Protein AF-A0A7J4CRJ5-F1 (afdb_monomer)

Foldseek 3Di:
DDDDDPPPPPPVVVVVVVVLVVLVVLLVVLVVVLVVVVVVCPPDDDDLPPLPLVSLVVLVVVVVVLLVVLVVQQVDPPDASLCCLVVVVVVVLSSLLSLLSSLLSLCSSFLLSLQVLLLQFQPPFPPLVQLVCQLVVQLVVLLLLQQLLQQVLRPPQPDSVSSNVVSCVLCVVLQVQLQVLLCCVVVVPDPGPRSSLVRSLNRSSVCQSVSCNVPVSSSSSRLSSLLSSLLSSVSSSLRGRTPLCDPVLNVVSVVLNVVLSVVLSCLSNDHHTSRSVSCSSVSSSVSSNVSSVSSVVRDRD

Radius of gyration: 19.92 Å; Cα contacts (8 Å, |Δi|>4): 366; chains: 1; bounding box: 59×39×58 Å

Sequence (301 aa):
MSAGGIELGGMGSTLAMWLAMVMFGLMTGVGVLQLALFMERADRFHDSDYFPNIIGWLLTIPLASLLVILFLQGTSAEIDPLGMLLLDPIFGLRISFLFALSLIFLYGATGLRAHIISEQRLRVGSKRWKGLAASIGHHVIIVWITTIFLVRQLPNVGNLTGAVWLGTLLVIPGFIAALLGMLLPVAGFDDRPRPELWGFRILQGLALPFIVAWMPLAVLTAPGILIGVSTAALIAPLNEDNPRVRPEFRRDAKRTVFAIDIVLLLLVISPPATIGLVLAFTFAAIASTLPLKMVKRVRPT

Nearest PDB structures (foldseek):
  8oyy-assembly2_B  TM=2.473E-01  e=1.016E+00  synthetic construct
  5ayo-assembly1_A  TM=2.205E-01  e=8.668E+00  Bdellovibrio bacteriovorus HD100

Secondary structure (DSSP, 8-state):
----------HHHHHHHHHHHHHHHHHHHHHHHHHHHHHHTTTS---TT-S-HHHHHHTHHHHHHHHHHHHHHHTSTT--HHHHHHH-HHHHHHHHHHHHHHHHHHHIIIIIHHHHHHHHHH---B-HHHHHHHHHHHHHHHHHHHHHHHHHTSTTT-SHHHHHHHHHHHHHHHHHHHHHHHHHIIIII--SSSHHHHHHHHHHHHHHHHHHHH-GGGGGGHHHHHHHHHHHHHHHHHHSB-TTS-HHHHHHHHHHHHHHHHHHHHHHHS-SSHHHHHHHHHHHHHHTHHHHHHHHTSPP-

Mean predicted aligned error: 11.21 Å

pLDDT: mean 71.53, std 17.67, range [26.53, 96.38]

Solvent-accessible surface area (backbone atoms only — not comparable to full-atom values): 15522 Å² total; per-residue (Å²): 140,87,81,85,79,80,77,74,67,54,71,70,58,49,51,52,48,53,52,48,50,52,46,48,51,50,47,50,56,52,44,52,49,51,52,49,58,48,62,73,42,70,85,51,97,66,71,92,77,72,68,63,67,63,62,43,52,60,48,45,47,60,50,49,52,51,44,48,52,47,48,59,46,44,69,40,95,88,42,56,50,66,50,42,47,69,71,35,69,67,60,15,32,55,53,27,26,53,48,28,48,39,49,36,45,46,34,55,57,25,19,52,45,20,35,55,52,20,47,78,55,46,60,85,37,44,66,53,66,48,9,49,51,51,23,52,51,48,25,54,50,43,21,45,54,43,15,21,39,49,43,43,60,40,89,86,32,78,46,69,66,45,7,48,52,52,23,50,64,48,45,47,64,44,51,52,37,13,56,55,15,30,46,46,24,78,74,72,74,46,90,60,92,63,34,39,60,54,23,22,49,51,34,24,42,67,41,40,32,61,48,9,69,77,39,36,75,39,44,58,37,44,40,21,47,39,37,27,49,10,45,34,35,48,43,22,44,68,50,22,63,30,90,77,63,46,72,65,58,50,53,51,49,52,50,49,52,51,52,52,52,52,52,46,50,51,31,35,65,48,73,85,45,58,60,29,54,47,49,28,46,51,47,24,62,58,56,21,44,49,41,31,59,56,51,66,70,55,71,81,128

Structure (mmCIF, N/CA/C/O backbone):
data_AF-A0A7J4CRJ5-F1
#
_entry.id   AF-A0A7J4CRJ5-F1
#
loop_
_atom_site.group_PDB
_atom_site.id
_atom_site.type_symbol
_atom_site.label_atom_id
_atom_site.label_alt_id
_atom_site.label_comp_id
_atom_site.label_asym_id
_atom_site.label_entity_id
_atom_site.label_seq_id
_atom_site.pdbx_PDB_ins_code
_atom_site.Cartn_x
_atom_site.Cartn_y
_atom_site.Cartn_z
_atom_site.occupancy
_atom_site.B_iso_or_equiv
_atom_site.auth_seq_id
_atom_site.auth_comp_id
_atom_site.auth_asym_id
_atom_site.auth_atom_id
_atom_site.pdbx_PDB_model_num
ATOM 1 N N . MET A 1 1 ? 35.904 11.823 -34.478 1.00 36.62 1 MET A N 1
ATOM 2 C CA . MET A 1 1 ? 35.368 12.774 -33.481 1.00 36.62 1 MET A CA 1
ATOM 3 C C . MET A 1 1 ? 33.984 13.199 -33.941 1.00 36.62 1 MET A C 1
ATOM 5 O O . MET A 1 1 ? 33.884 13.956 -34.892 1.00 36.62 1 MET A O 1
ATOM 9 N N . SER A 1 2 ? 32.937 12.637 -33.340 1.00 30.92 2 SER A N 1
ATOM 10 C CA . SER A 1 2 ? 31.539 13.009 -33.589 1.00 30.92 2 SER A CA 1
ATOM 11 C C . SER A 1 2 ? 31.043 13.692 -32.321 1.00 30.92 2 SER A C 1
ATOM 13 O O . SER A 1 2 ? 30.861 13.036 -31.295 1.00 30.92 2 SER A O 1
ATOM 15 N N . ALA A 1 3 ? 30.938 15.016 -32.377 1.00 35.97 3 ALA A N 1
ATOM 16 C CA . ALA A 1 3 ? 30.451 15.845 -31.291 1.00 35.97 3 ALA A CA 1
ATOM 17 C C . ALA A 1 3 ? 28.922 15.967 -31.370 1.00 35.97 3 ALA A C 1
ATOM 19 O O . ALA A 1 3 ? 28.390 16.388 -32.390 1.00 35.97 3 ALA A O 1
ATOM 20 N N . GLY A 1 4 ? 28.261 15.618 -30.263 1.00 38.22 4 GLY A N 1
ATOM 21 C CA . GLY A 1 4 ? 27.082 16.308 -29.734 1.00 38.22 4 GLY A CA 1
ATOM 22 C C . GLY A 1 4 ? 25.874 16.484 -30.652 1.00 38.22 4 GLY A C 1
ATOM 23 O O . GLY A 1 4 ? 25.585 17.601 -31.064 1.00 38.22 4 GLY A O 1
ATOM 24 N N . GLY A 1 5 ? 25.099 15.421 -30.855 1.00 26.53 5 GLY A N 1
ATOM 25 C CA . GLY A 1 5 ? 23.679 15.538 -31.181 1.00 26.53 5 GLY A CA 1
ATOM 26 C C . GLY A 1 5 ? 22.859 15.215 -29.937 1.00 26.53 5 GLY A C 1
ATOM 27 O O . GLY A 1 5 ? 22.697 14.047 -29.603 1.00 26.53 5 GLY A O 1
ATOM 28 N N . ILE A 1 6 ? 22.370 16.231 -29.223 1.00 36.81 6 ILE A N 1
ATOM 29 C CA . ILE A 1 6 ? 21.243 16.038 -28.305 1.00 36.81 6 ILE A CA 1
ATOM 30 C C . ILE A 1 6 ? 20.044 15.803 -29.218 1.00 36.81 6 ILE A C 1
ATOM 32 O O . ILE A 1 6 ? 19.560 16.747 -29.844 1.00 36.81 6 ILE A O 1
ATOM 36 N N . GLU A 1 7 ? 19.606 14.553 -29.355 1.00 37.78 7 GLU A N 1
ATOM 37 C CA . GLU A 1 7 ? 18.344 14.255 -30.022 1.00 37.78 7 GLU A CA 1
ATOM 38 C C . GLU A 1 7 ? 17.226 14.940 -29.231 1.00 37.78 7 GLU A C 1
ATOM 40 O O . GLU A 1 7 ? 16.867 14.546 -28.120 1.00 37.78 7 GLU A O 1
ATOM 45 N N . LEU A 1 8 ? 16.724 16.042 -29.789 1.00 37.62 8 LEU A N 1
ATOM 46 C CA . LEU A 1 8 ? 15.504 16.690 -29.344 1.00 37.62 8 LEU A CA 1
ATOM 47 C C . LEU A 1 8 ? 14.388 15.656 -29.466 1.00 37.62 8 LEU A C 1
ATOM 49 O O . LEU A 1 8 ? 13.934 15.352 -30.570 1.00 37.62 8 LEU A O 1
ATOM 53 N N . GLY A 1 9 ? 13.995 15.099 -28.320 1.00 40.47 9 GLY A N 1
ATOM 54 C CA . GLY A 1 9 ? 12.901 14.148 -28.215 1.00 40.47 9 GLY A CA 1
ATOM 55 C C . GLY A 1 9 ? 11.707 14.628 -29.036 1.00 40.47 9 GLY A C 1
ATOM 56 O O . GLY A 1 9 ? 11.258 15.769 -28.905 1.00 40.47 9 GLY A O 1
ATOM 57 N N . GLY A 1 10 ? 11.220 13.763 -29.929 1.00 42.97 10 GLY A N 1
ATOM 58 C CA . GLY A 1 10 ? 10.120 14.091 -30.833 1.00 42.97 10 GLY A CA 1
ATOM 59 C C . GLY A 1 10 ? 8.887 14.595 -30.078 1.00 42.97 10 GLY A C 1
ATOM 60 O O . GLY A 1 10 ? 8.718 14.297 -28.893 1.00 42.97 10 GLY A O 1
ATOM 61 N N . MET A 1 11 ? 8.004 15.333 -30.765 1.00 38.00 11 MET A N 1
ATOM 62 C CA . MET A 1 11 ? 6.792 15.955 -30.194 1.00 38.00 11 MET A CA 1
ATOM 63 C C . MET A 1 11 ? 6.001 15.047 -29.239 1.00 38.00 11 MET A C 1
ATOM 65 O O . MET A 1 11 ? 5.439 15.548 -28.270 1.00 38.00 11 MET A O 1
ATOM 69 N N . GLY A 1 12 ? 5.985 13.728 -29.463 1.00 40.12 12 GLY A N 1
ATOM 70 C CA . GLY A 1 12 ? 5.358 12.757 -28.560 1.00 40.12 12 GLY A CA 1
ATOM 71 C C . GLY A 1 12 ? 5.973 12.709 -27.153 1.00 40.12 12 GLY A C 1
ATOM 72 O O . GLY A 1 12 ? 5.237 12.657 -26.171 1.00 40.12 12 GLY A O 1
ATOM 73 N N . SER A 1 13 ? 7.300 12.801 -27.031 1.00 42.28 13 SER A N 1
ATOM 74 C CA . SER A 1 13 ? 7.998 12.846 -25.736 1.00 42.28 13 SER A CA 1
ATOM 75 C C . SER A 1 13 ? 7.760 14.168 -24.998 1.00 42.28 13 SER A C 1
ATOM 77 O O . SER A 1 13 ? 7.561 14.189 -23.783 1.00 42.28 13 SER A O 1
ATOM 79 N N . THR A 1 14 ? 7.683 15.267 -25.749 1.00 43.94 14 THR A N 1
ATOM 80 C CA . THR A 1 14 ? 7.405 16.605 -25.227 1.00 43.94 14 THR A CA 1
ATOM 81 C C . THR A 1 14 ? 5.962 16.700 -24.738 1.00 43.94 14 THR A C 1
ATOM 83 O O . THR A 1 14 ? 5.728 17.134 -23.615 1.00 43.94 14 THR A O 1
ATOM 86 N N . LEU A 1 15 ? 4.988 16.225 -25.522 1.00 44.75 15 LEU A N 1
ATOM 87 C CA . LEU A 1 15 ? 3.571 16.203 -25.151 1.00 44.75 15 LEU A CA 1
ATOM 88 C C . LEU A 1 15 ? 3.322 15.349 -23.899 1.00 44.75 15 LEU A C 1
ATOM 90 O O . LEU A 1 15 ? 2.617 15.787 -22.991 1.00 44.75 15 LEU A O 1
ATOM 94 N N . ALA A 1 16 ? 3.944 14.168 -23.815 1.00 45.09 16 ALA A N 1
ATOM 95 C CA . ALA A 1 16 ? 3.878 13.314 -22.631 1.00 45.09 16 ALA A CA 1
ATOM 96 C C . ALA A 1 16 ? 4.445 14.018 -21.386 1.00 45.09 16 ALA A C 1
ATOM 98 O O . ALA A 1 16 ? 3.865 13.924 -20.306 1.00 45.09 16 ALA A O 1
ATOM 99 N N . MET A 1 17 ? 5.532 14.780 -21.541 1.00 45.16 17 MET A N 1
ATOM 100 C CA . MET A 1 17 ? 6.128 15.570 -20.463 1.00 45.16 17 MET A CA 1
ATOM 101 C C . MET A 1 17 ? 5.228 16.734 -20.024 1.00 45.16 17 MET A C 1
ATOM 103 O O . MET A 1 17 ? 5.040 16.930 -18.826 1.00 45.16 17 MET A O 1
ATOM 107 N N . TRP A 1 18 ? 4.613 17.465 -20.959 1.00 44.47 18 TRP A N 1
ATOM 108 C CA . TRP A 1 18 ? 3.637 18.515 -20.639 1.00 44.47 18 TRP A CA 1
ATOM 109 C C . TRP A 1 18 ? 2.421 17.954 -19.904 1.00 44.47 18 TRP A C 1
ATOM 111 O O . TRP A 1 18 ? 2.009 18.507 -18.883 1.00 44.47 18 TRP A O 1
ATOM 121 N N . LEU A 1 19 ? 1.884 16.822 -20.369 1.00 49.19 19 LEU A N 1
ATOM 122 C CA . LEU A 1 19 ? 0.772 16.148 -19.705 1.00 49.19 19 LEU A CA 1
ATOM 123 C C . LEU A 1 19 ? 1.171 15.705 -18.291 1.00 49.19 19 LEU A C 1
ATOM 125 O O . LEU A 1 19 ? 0.437 15.951 -17.337 1.00 49.19 19 LEU A O 1
ATOM 129 N N . ALA A 1 20 ? 2.362 15.120 -18.140 1.00 48.34 20 ALA A N 1
ATOM 130 C CA . ALA A 1 20 ? 2.903 14.707 -16.852 1.00 48.34 20 ALA A CA 1
ATOM 131 C C . ALA A 1 20 ? 3.106 15.888 -15.890 1.00 48.34 20 ALA A C 1
ATOM 133 O O . ALA A 1 20 ? 2.785 15.759 -14.714 1.00 48.34 20 ALA A O 1
ATOM 134 N N . MET A 1 21 ? 3.577 17.043 -16.368 1.00 46.38 21 MET A N 1
ATOM 135 C CA . MET A 1 21 ? 3.760 18.248 -15.549 1.00 46.38 21 MET A CA 1
ATOM 136 C C . MET A 1 21 ? 2.433 18.887 -15.129 1.00 46.38 21 MET A C 1
ATOM 138 O O . MET A 1 21 ? 2.291 19.299 -13.979 1.00 46.38 21 MET A O 1
ATOM 142 N N . VAL A 1 22 ? 1.441 18.935 -16.022 1.00 48.50 22 VAL A N 1
ATOM 143 C CA . VAL A 1 22 ? 0.090 19.421 -15.694 1.00 48.50 22 VAL A CA 1
ATOM 144 C C . VAL A 1 22 ? -0.576 18.496 -14.677 1.00 48.50 22 VAL A C 1
ATOM 146 O O . VAL A 1 22 ? -1.148 18.963 -13.692 1.00 48.50 22 VAL A O 1
ATOM 149 N N . MET A 1 23 ? -0.447 17.181 -14.865 1.00 53.69 23 MET A N 1
ATOM 150 C CA . MET A 1 23 ? -0.920 16.192 -13.900 1.00 53.69 23 MET A CA 1
ATOM 151 C C . MET A 1 23 ? -0.174 16.308 -12.570 1.00 53.69 23 MET A C 1
ATOM 153 O O . MET A 1 23 ? -0.822 16.351 -11.534 1.00 53.69 23 MET A O 1
ATOM 157 N N . PHE A 1 24 ? 1.150 16.469 -12.575 1.00 51.62 24 PHE A N 1
ATOM 158 C CA . PHE A 1 24 ? 1.956 16.698 -11.374 1.00 51.62 24 PHE A CA 1
ATOM 159 C C . PHE A 1 24 ? 1.521 17.955 -10.608 1.00 51.62 24 PHE A C 1
ATOM 161 O O . PHE A 1 24 ? 1.369 17.911 -9.385 1.00 51.62 24 PHE A O 1
ATOM 168 N N . GLY A 1 25 ? 1.268 19.062 -11.312 1.00 46.34 25 GLY A N 1
ATOM 169 C CA . GLY A 1 25 ? 0.778 20.307 -10.720 1.00 46.34 25 GLY A CA 1
ATOM 170 C C . GLY A 1 25 ? -0.607 20.146 -10.092 1.00 46.34 25 GLY A C 1
ATOM 171 O O . GLY A 1 25 ? -0.816 20.543 -8.946 1.00 46.34 25 GLY A O 1
ATOM 172 N N . LEU A 1 26 ? -1.533 19.488 -10.797 1.00 52.53 26 LEU A N 1
ATOM 173 C CA . LEU A 1 26 ? -2.869 19.187 -10.276 1.00 52.53 26 LEU A CA 1
ATOM 174 C C . LEU A 1 26 ? -2.810 18.240 -9.076 1.00 52.53 26 LEU A C 1
ATOM 176 O O . LEU A 1 26 ? -3.484 18.476 -8.077 1.00 52.53 26 LEU A O 1
ATOM 180 N N . MET A 1 27 ? -1.965 17.213 -9.137 1.00 53.09 27 MET A N 1
ATOM 181 C CA . MET A 1 27 ? -1.765 16.253 -8.057 1.00 53.09 27 MET A CA 1
ATOM 182 C C . MET A 1 27 ? -1.175 16.904 -6.808 1.00 53.09 27 MET A C 1
ATOM 184 O O . MET A 1 27 ? -1.673 16.676 -5.709 1.00 53.09 27 MET A O 1
ATOM 188 N N . THR A 1 28 ? -0.173 17.766 -6.971 1.00 52.56 28 THR A N 1
ATOM 189 C CA . THR A 1 28 ? 0.447 18.493 -5.857 1.00 52.56 28 THR A CA 1
ATOM 190 C C . THR A 1 28 ? -0.534 19.486 -5.236 1.00 52.56 28 THR A C 1
ATOM 192 O O . THR A 1 28 ? -0.706 19.486 -4.020 1.00 52.56 28 THR A O 1
ATOM 195 N N . GLY A 1 29 ? -1.244 20.279 -6.047 1.00 47.62 29 GLY A N 1
ATOM 196 C CA . GLY A 1 29 ? -2.220 21.254 -5.546 1.00 47.62 29 GLY A CA 1
ATOM 197 C C . GLY A 1 29 ? -3.391 20.601 -4.809 1.00 47.62 29 GLY A C 1
ATOM 198 O O . GLY A 1 29 ? -3.755 21.013 -3.709 1.00 47.62 29 GLY A O 1
ATOM 199 N N . VAL A 1 30 ? -3.939 19.522 -5.369 1.00 53.84 30 VAL A N 1
ATOM 200 C CA . VAL A 1 30 ? -5.007 18.734 -4.742 1.00 53.84 30 VAL A CA 1
ATOM 201 C C . VAL A 1 30 ? -4.522 18.000 -3.488 1.00 53.84 30 VAL A C 1
ATOM 203 O O . VAL A 1 30 ? -5.247 17.910 -2.497 1.00 53.84 30 VAL A O 1
ATOM 206 N N . GLY A 1 31 ? -3.303 17.473 -3.525 1.00 51.91 31 GLY A N 1
ATOM 207 C CA . GLY A 1 31 ? -2.667 16.777 -2.418 1.00 51.91 31 GLY A CA 1
ATOM 208 C C . GLY A 1 31 ? -2.428 17.659 -1.202 1.00 51.91 31 GLY A C 1
ATOM 209 O O . GLY A 1 31 ? -2.773 17.287 -0.080 1.00 51.91 31 GLY A O 1
ATOM 210 N N . VAL A 1 32 ? -1.889 18.856 -1.437 1.00 53.38 32 VAL A N 1
ATOM 211 C CA . VAL A 1 32 ? -1.719 19.890 -0.410 1.00 53.38 32 VAL A CA 1
ATOM 212 C C . VAL A 1 32 ? -3.076 20.320 0.136 1.00 53.38 32 VAL A C 1
ATOM 214 O O . VAL A 1 32 ? -3.222 20.434 1.348 1.00 53.38 32 VAL A O 1
ATOM 217 N N . LEU A 1 33 ? -4.096 20.466 -0.716 1.00 51.62 33 LEU A N 1
ATOM 218 C CA . LEU A 1 33 ? -5.457 20.764 -0.267 1.00 51.62 33 LEU A CA 1
ATOM 219 C C . LEU A 1 33 ? -6.035 19.639 0.611 1.00 51.62 33 LEU A C 1
ATOM 221 O O . LEU A 1 33 ? -6.672 19.920 1.621 1.00 51.62 33 LEU A O 1
ATOM 225 N N . GLN A 1 34 ? -5.787 18.367 0.277 1.00 54.53 34 GLN A N 1
ATOM 226 C CA . GLN A 1 34 ? -6.193 17.230 1.110 1.00 54.53 34 GLN A CA 1
ATOM 227 C C . GLN A 1 34 ? -5.500 17.234 2.473 1.00 54.53 34 GLN A C 1
ATOM 229 O O . GLN A 1 34 ? -6.179 17.051 3.478 1.00 54.53 34 GLN A O 1
ATOM 234 N N . LEU A 1 35 ? -4.183 17.447 2.512 1.00 52.16 35 LEU A N 1
ATOM 235 C CA . LEU A 1 35 ? -3.408 17.545 3.754 1.00 52.16 35 LEU A CA 1
ATOM 236 C C . LEU A 1 35 ? -3.846 18.746 4.604 1.00 52.16 35 LEU A C 1
ATOM 238 O O . LEU A 1 35 ? -4.034 18.599 5.808 1.00 52.16 35 LEU A O 1
ATOM 242 N N . ALA A 1 36 ? -4.086 19.901 3.982 1.00 50.41 36 ALA A N 1
ATOM 243 C CA . ALA A 1 36 ? -4.563 21.103 4.658 1.00 50.41 36 ALA A CA 1
ATOM 244 C C . ALA A 1 36 ? -5.958 20.898 5.268 1.00 50.41 36 ALA A C 1
ATOM 246 O O . ALA A 1 36 ? -6.144 21.144 6.455 1.00 50.41 36 ALA A O 1
ATOM 247 N N . LEU A 1 37 ? -6.910 20.343 4.506 1.00 51.31 37 LEU A N 1
ATOM 248 C CA . LEU A 1 37 ? -8.251 20.006 5.006 1.00 51.31 37 LEU A CA 1
ATOM 249 C C . LEU A 1 37 ? -8.217 18.952 6.124 1.00 51.31 37 LEU A C 1
ATOM 251 O O . LEU A 1 37 ? -9.114 18.905 6.967 1.00 51.31 37 LEU A O 1
ATOM 255 N N . PHE A 1 38 ? -7.200 18.090 6.121 1.00 51.94 38 PHE A N 1
ATOM 256 C CA . PHE A 1 38 ? -6.972 17.093 7.161 1.00 51.94 38 PHE A CA 1
ATOM 257 C C . PHE A 1 38 ? -6.471 17.725 8.461 1.00 51.94 38 PHE A C 1
ATOM 259 O O . PHE A 1 38 ? -6.975 17.393 9.533 1.00 51.94 38 PHE A O 1
ATOM 266 N N . MET A 1 39 ? -5.499 18.635 8.358 1.00 49.41 39 MET A N 1
ATOM 267 C CA . MET A 1 39 ? -4.919 19.357 9.492 1.00 49.41 39 MET A CA 1
ATOM 268 C C . MET A 1 39 ? -5.916 20.348 10.102 1.00 49.41 39 MET A C 1
ATOM 270 O O . MET A 1 39 ? -6.066 20.386 11.317 1.00 49.41 39 MET A O 1
ATOM 274 N N . GLU A 1 40 ? -6.671 21.074 9.276 1.00 44.78 40 GLU A N 1
ATOM 275 C CA . GLU A 1 40 ? -7.680 22.048 9.716 1.00 44.78 40 GLU A CA 1
ATOM 276 C C . GLU A 1 40 ? -8.835 21.399 10.504 1.00 44.78 40 GLU A C 1
ATOM 278 O O . GLU A 1 40 ? -9.428 22.017 11.385 1.00 44.78 40 GLU A O 1
ATOM 283 N N . ARG A 1 41 ? -9.161 20.131 10.219 1.00 49.00 41 ARG A N 1
ATOM 284 C CA . ARG A 1 41 ? -10.298 19.420 10.834 1.00 49.00 41 ARG A CA 1
ATOM 285 C C . ARG A 1 41 ? -9.896 18.381 11.873 1.00 49.00 41 ARG A C 1
ATOM 287 O O . ARG A 1 41 ? -10.765 17.671 12.382 1.00 49.00 41 ARG A O 1
ATOM 294 N N . ALA A 1 42 ? -8.611 18.289 12.214 1.00 44.19 42 ALA A N 1
ATOM 295 C CA . ALA A 1 42 ? -8.156 17.392 13.267 1.00 44.19 42 ALA A CA 1
ATOM 296 C C . ALA A 1 42 ? -8.738 17.756 14.653 1.00 44.19 42 ALA A C 1
ATOM 298 O O . ALA A 1 42 ? -8.890 16.870 15.495 1.00 44.19 42 ALA A O 1
ATOM 299 N N . ASP A 1 43 ? -9.172 19.003 14.839 1.00 42.53 43 ASP A N 1
ATOM 300 C CA . ASP A 1 43 ? -9.750 19.487 16.095 1.00 42.53 43 ASP A CA 1
ATOM 301 C C . ASP A 1 43 ? -11.272 19.310 16.230 1.00 42.53 43 ASP A C 1
ATOM 303 O O . ASP A 1 43 ? -11.794 19.447 17.337 1.00 42.53 43 ASP A O 1
ATOM 307 N N . ARG A 1 44 ? -12.038 19.021 15.159 1.00 42.94 44 ARG A N 1
ATOM 308 C CA . ARG A 1 44 ? -13.516 18.962 15.256 1.00 42.94 44 ARG A CA 1
ATOM 309 C C . ARG A 1 44 ? -14.143 17.862 14.405 1.00 42.94 44 ARG A C 1
ATOM 311 O O . ARG A 1 44 ? -13.997 17.824 13.185 1.00 42.94 44 ARG A O 1
ATOM 318 N N . PHE A 1 45 ? -14.905 17.000 15.081 1.00 48.22 45 PHE A N 1
ATOM 319 C CA . PHE A 1 45 ? -15.765 15.943 14.542 1.00 48.22 45 PHE A CA 1
ATOM 320 C C . PHE A 1 45 ? -16.854 16.500 13.604 1.00 48.22 45 PHE A C 1
ATOM 322 O O . PHE A 1 45 ? -18.020 16.591 13.976 1.00 48.22 45 PHE A O 1
ATOM 329 N N . HIS A 1 46 ? -16.490 16.887 12.383 1.00 46.03 46 HIS A N 1
ATOM 330 C CA . HIS A 1 46 ? -17.454 17.238 11.340 1.00 46.03 46 HIS A CA 1
ATOM 331 C C . HIS A 1 46 ? -17.799 16.031 10.458 1.00 46.03 46 HIS A C 1
ATOM 333 O O . HIS A 1 46 ? -16.993 15.112 10.288 1.00 46.03 46 HIS A O 1
ATOM 339 N N . ASP A 1 47 ? -19.017 16.050 9.908 1.00 49.16 47 ASP A N 1
ATOM 340 C CA . ASP A 1 47 ? -19.661 14.932 9.218 1.00 49.16 47 ASP A CA 1
ATOM 341 C C . ASP A 1 47 ? -18.785 14.235 8.164 1.00 49.16 47 ASP A C 1
ATOM 343 O O . ASP A 1 47 ? -18.134 14.851 7.313 1.00 49.16 47 ASP A O 1
ATOM 347 N N . SER A 1 48 ? -18.829 12.898 8.194 1.00 49.75 48 SER A N 1
ATOM 348 C CA . SER A 1 48 ? -17.997 11.974 7.405 1.00 49.75 48 SER A CA 1
ATOM 349 C C . SER A 1 48 ? -18.166 12.051 5.877 1.00 49.75 48 SER A C 1
ATOM 351 O O . SER A 1 48 ? -17.445 11.365 5.132 1.00 49.75 48 SER A O 1
ATOM 353 N N . ASP A 1 49 ? -19.093 12.883 5.407 1.00 50.84 49 ASP A N 1
ATOM 354 C CA . ASP A 1 49 ? -19.480 13.022 4.003 1.00 50.84 49 ASP A CA 1
ATOM 355 C C . ASP A 1 49 ? -18.731 14.131 3.256 1.00 50.84 49 ASP A C 1
ATOM 357 O O . ASP A 1 49 ? -18.760 14.163 2.029 1.00 50.84 49 ASP A O 1
ATOM 361 N N . TYR A 1 50 ? -17.957 14.966 3.956 1.00 44.78 50 TYR A N 1
ATOM 362 C CA . TYR A 1 50 ? -17.347 16.155 3.350 1.00 44.78 50 TYR A CA 1
ATOM 363 C C . TYR A 1 50 ? -16.044 15.924 2.577 1.00 44.78 50 TYR A C 1
ATOM 365 O O . TYR A 1 50 ? -15.570 16.836 1.910 1.00 44.78 50 TYR A O 1
ATOM 373 N N . PHE A 1 51 ? -15.430 14.738 2.652 1.00 46.06 51 PHE A N 1
ATOM 374 C CA . PHE A 1 51 ? -14.262 14.452 1.813 1.00 46.06 51 PHE A CA 1
ATOM 375 C C . PHE A 1 51 ? -14.766 14.238 0.380 1.00 46.06 51 PHE A C 1
ATOM 377 O O . PHE A 1 51 ? -15.450 13.226 0.151 1.00 46.06 51 PHE A O 1
ATOM 384 N N . PRO A 1 52 ? -14.476 15.137 -0.578 1.00 47.03 52 PRO A N 1
ATOM 385 C CA . PRO A 1 52 ? -15.010 15.007 -1.920 1.00 47.03 52 PRO A CA 1
ATOM 386 C C . PRO A 1 52 ? -14.425 13.740 -2.542 1.00 47.03 52 PRO A C 1
ATOM 388 O O . PRO A 1 52 ? -13.254 13.690 -2.914 1.00 47.03 52 PRO A O 1
ATOM 391 N N . ASN A 1 53 ? -15.255 12.693 -2.642 1.00 48.56 53 ASN A N 1
ATOM 392 C CA . ASN A 1 53 ? -14.889 11.427 -3.284 1.00 48.56 53 ASN A CA 1
ATOM 393 C C . ASN A 1 53 ? -14.292 11.700 -4.674 1.00 48.56 53 ASN A C 1
ATOM 395 O O . ASN A 1 53 ? -13.320 11.063 -5.057 1.00 48.56 53 ASN A O 1
ATOM 399 N N . ILE A 1 54 ? -14.839 12.693 -5.381 1.00 50.44 54 ILE A N 1
ATOM 400 C CA . ILE A 1 54 ? -14.444 13.110 -6.728 1.00 50.44 54 ILE A CA 1
ATOM 401 C C . ILE A 1 54 ? -12.962 13.474 -6.827 1.00 50.44 54 ILE A C 1
ATOM 403 O O . ILE A 1 54 ? -12.324 13.094 -7.797 1.00 50.44 54 ILE A O 1
ATOM 407 N N . ILE A 1 55 ? -12.388 14.145 -5.829 1.00 47.47 55 ILE A N 1
ATOM 408 C CA . ILE A 1 55 ? -11.020 14.659 -5.931 1.00 47.47 55 ILE A CA 1
ATOM 409 C C . ILE A 1 55 ? -9.987 13.519 -5.901 1.00 47.47 55 ILE A C 1
ATOM 411 O O . ILE A 1 55 ? -9.056 13.518 -6.697 1.00 47.47 55 ILE A O 1
ATOM 415 N N . GLY A 1 56 ? -10.195 12.492 -5.068 1.00 50.09 56 GLY A N 1
ATOM 416 C CA . GLY A 1 56 ? -9.357 11.284 -5.083 1.00 50.09 56 GLY A CA 1
ATOM 417 C C . GLY A 1 56 ? -9.487 10.474 -6.381 1.00 50.09 56 GLY A C 1
ATOM 418 O O . GLY A 1 56 ? -8.501 9.912 -6.845 1.00 50.09 56 GLY A O 1
ATOM 419 N N . TRP A 1 57 ? -10.676 10.458 -7.000 1.00 50.09 57 TRP A N 1
ATOM 420 C CA . TRP A 1 57 ? -10.906 9.818 -8.304 1.00 50.09 57 TRP A CA 1
ATOM 421 C C . TRP A 1 57 ? -10.305 10.612 -9.470 1.00 50.09 57 TRP A C 1
ATOM 423 O O . TRP A 1 57 ? -9.739 10.008 -10.376 1.00 50.09 57 TRP A O 1
ATOM 433 N N . LEU A 1 58 ? -10.332 11.946 -9.436 1.00 51.34 58 LEU A N 1
ATOM 434 C CA . LEU A 1 58 ? -9.672 12.788 -10.443 1.00 51.34 58 LEU A CA 1
ATOM 435 C C . LEU A 1 58 ? -8.151 12.543 -10.485 1.00 51.34 58 LEU A C 1
ATOM 437 O O . LEU A 1 58 ? -7.545 12.646 -11.545 1.00 51.34 58 LEU A O 1
ATOM 441 N N . LEU A 1 59 ? -7.550 12.124 -9.366 1.00 51.19 59 LEU A N 1
ATOM 442 C CA . LEU A 1 59 ? -6.133 11.746 -9.260 1.00 51.19 59 LEU A CA 1
ATOM 443 C C . LEU A 1 59 ? -5.838 10.310 -9.726 1.00 51.19 59 LEU A C 1
ATOM 445 O O . LEU A 1 59 ? -4.687 9.982 -10.000 1.00 51.19 59 LEU A O 1
ATOM 449 N N . THR A 1 60 ? -6.861 9.457 -9.867 1.00 54.94 60 THR A N 1
ATOM 450 C CA . THR A 1 60 ? -6.704 8.144 -10.522 1.00 54.94 60 THR A CA 1
ATOM 451 C C . THR A 1 60 ? -6.579 8.266 -12.036 1.00 54.94 60 THR A C 1
ATOM 453 O O . THR A 1 60 ? -6.077 7.343 -12.662 1.00 54.94 60 THR A O 1
ATOM 456 N N . ILE A 1 61 ? -6.973 9.403 -12.620 1.00 53.16 61 ILE A N 1
ATOM 457 C CA . ILE A 1 61 ? -6.883 9.662 -14.062 1.00 53.16 61 ILE A CA 1
ATOM 458 C C . ILE A 1 61 ? -5.422 9.662 -14.539 1.00 53.16 61 ILE A C 1
ATOM 460 O O . ILE A 1 61 ? -5.130 8.904 -15.456 1.00 53.16 61 ILE A O 1
ATOM 464 N N . PRO A 1 62 ? -4.474 10.410 -13.939 1.00 54.78 62 PRO A N 1
ATOM 465 C CA . PRO A 1 62 ? -3.068 10.319 -14.332 1.00 54.78 62 PRO A CA 1
ATOM 466 C C . PRO A 1 62 ? -2.470 8.924 -14.140 1.00 54.78 62 PRO A C 1
ATOM 468 O O . PRO A 1 62 ? -1.766 8.449 -15.025 1.00 54.78 62 PRO A O 1
ATOM 471 N N . LEU A 1 63 ? -2.796 8.240 -13.037 1.00 59.41 63 LEU A N 1
ATOM 472 C CA . LEU A 1 63 ? -2.364 6.860 -12.801 1.00 59.41 63 LEU A CA 1
ATOM 473 C C . LEU A 1 63 ? -2.903 5.910 -13.883 1.00 59.41 63 LEU A C 1
ATOM 475 O O . LEU A 1 63 ? -2.148 5.120 -14.438 1.00 59.41 63 LEU A O 1
ATOM 479 N N . ALA A 1 64 ? -4.192 6.004 -14.210 1.00 56.06 64 ALA A N 1
ATOM 480 C CA . ALA A 1 64 ? -4.843 5.199 -15.237 1.00 56.06 64 ALA A CA 1
ATOM 481 C C . ALA A 1 64 ? -4.288 5.507 -16.632 1.00 56.06 64 ALA A C 1
ATOM 483 O O . ALA A 1 64 ? -3.995 4.583 -17.379 1.00 56.06 64 ALA A O 1
ATOM 484 N N . SER A 1 65 ? -4.069 6.780 -16.966 1.00 54.50 65 SER A N 1
ATOM 485 C CA . SER A 1 65 ? -3.449 7.201 -18.226 1.00 54.50 65 SER A CA 1
ATOM 486 C C . SER A 1 65 ? -2.027 6.658 -18.367 1.00 54.50 65 SER A C 1
ATOM 488 O O . SER A 1 65 ? -1.671 6.142 -19.420 1.00 54.50 65 SER A O 1
ATOM 490 N N . LEU A 1 66 ? -1.229 6.707 -17.299 1.00 59.59 66 LEU A N 1
ATOM 491 C CA . LEU A 1 66 ? 0.130 6.161 -17.264 1.00 59.59 66 LEU A CA 1
ATOM 492 C C . LEU A 1 66 ? 0.130 4.631 -17.413 1.00 59.59 66 LEU A C 1
ATOM 494 O O . LEU A 1 66 ? 0.911 4.081 -18.184 1.00 59.59 66 LEU A O 1
ATOM 498 N N . LEU A 1 67 ? -0.785 3.947 -16.719 1.00 60.56 67 LEU A N 1
ATOM 499 C CA . LEU A 1 67 ? -0.980 2.499 -16.826 1.00 60.56 67 LEU A CA 1
ATOM 500 C C . LEU A 1 67 ? -1.436 2.085 -18.230 1.00 60.56 67 LEU A C 1
ATOM 502 O O . LEU A 1 67 ? -0.965 1.075 -18.739 1.00 60.56 67 LEU A O 1
ATOM 506 N N . VAL A 1 68 ? -2.303 2.872 -18.871 1.00 56.34 68 VAL A N 1
ATOM 507 C CA . VAL A 1 68 ? -2.731 2.664 -20.261 1.00 56.34 68 VAL A CA 1
ATOM 508 C C . VAL A 1 68 ? -1.565 2.872 -21.224 1.00 56.34 68 VAL A C 1
ATOM 510 O O . VAL A 1 68 ? -1.381 2.048 -22.111 1.00 56.34 68 VAL A O 1
ATOM 513 N N . ILE A 1 69 ? -0.740 3.908 -21.039 1.00 58.28 69 ILE A N 1
ATOM 514 C CA . ILE A 1 69 ? 0.462 4.130 -21.862 1.00 58.28 69 ILE A CA 1
ATOM 515 C C . ILE A 1 69 ? 1.410 2.931 -21.756 1.00 58.28 69 ILE A C 1
ATOM 517 O O . ILE A 1 69 ? 1.843 2.408 -22.778 1.00 58.28 69 ILE A O 1
ATOM 521 N N . LEU A 1 70 ? 1.673 2.446 -20.542 1.00 59.00 70 LEU A N 1
ATOM 522 C CA . LEU A 1 70 ? 2.541 1.285 -20.319 1.00 59.00 70 LEU A CA 1
ATOM 523 C C . LEU A 1 70 ? 1.942 -0.011 -20.859 1.00 59.00 70 LEU A C 1
ATOM 525 O O . LEU A 1 70 ? 2.669 -0.845 -21.390 1.00 59.00 70 LEU A O 1
ATOM 529 N N . PHE A 1 71 ? 0.624 -0.177 -20.752 1.00 53.91 71 PHE A N 1
ATOM 530 C CA . PHE A 1 71 ? -0.082 -1.307 -21.344 1.00 53.91 71 PHE A CA 1
ATOM 531 C C . PHE A 1 71 ? 0.039 -1.293 -22.871 1.00 53.91 71 PHE A C 1
ATOM 533 O O . PHE A 1 71 ? 0.443 -2.291 -23.455 1.00 53.91 71 PHE A O 1
ATOM 540 N N . LEU A 1 72 ? -0.239 -0.155 -23.513 1.00 52.47 72 LEU A N 1
ATOM 541 C CA . LEU A 1 72 ? -0.141 -0.001 -24.966 1.00 52.47 72 LEU A CA 1
ATOM 542 C C . LEU A 1 72 ? 1.301 -0.199 -25.459 1.00 52.47 72 LEU A C 1
ATOM 544 O O . LEU A 1 72 ? 1.515 -0.904 -26.442 1.00 52.47 72 LEU A O 1
ATOM 548 N N . GLN A 1 73 ? 2.294 0.333 -24.744 1.00 53.62 73 GLN A N 1
ATOM 549 C CA . GLN A 1 73 ? 3.713 0.113 -25.049 1.00 53.62 73 GLN A CA 1
ATOM 550 C C . GLN A 1 73 ? 4.142 -1.348 -24.839 1.00 53.62 73 GLN A C 1
ATOM 552 O O . GLN A 1 73 ? 4.948 -1.861 -25.603 1.00 53.62 73 GLN A O 1
ATOM 557 N N . GLY A 1 74 ? 3.567 -2.052 -23.860 1.00 47.62 74 GLY A N 1
ATOM 558 C CA . GLY A 1 74 ? 3.844 -3.472 -23.610 1.00 47.62 74 GLY A CA 1
ATOM 559 C C . GLY A 1 74 ? 3.163 -4.448 -24.562 1.00 47.62 74 GLY A C 1
ATOM 560 O O . GLY A 1 74 ? 3.465 -5.637 -24.523 1.00 47.62 74 GLY A O 1
ATOM 561 N N . THR A 1 75 ? 2.243 -3.972 -25.405 1.00 47.09 75 THR A N 1
ATOM 562 C CA . THR A 1 75 ? 1.602 -4.794 -26.446 1.00 47.09 75 THR A CA 1
ATOM 563 C C . THR A 1 75 ? 2.365 -4.812 -27.772 1.00 47.09 75 THR A C 1
ATOM 565 O O . THR A 1 75 ? 2.095 -5.673 -28.609 1.00 47.09 75 THR A O 1
ATOM 568 N N . SER A 1 76 ? 3.337 -3.915 -27.972 1.00 49.72 76 SER A N 1
ATOM 569 C CA . SER A 1 76 ? 4.249 -3.978 -29.117 1.00 49.72 76 SER A CA 1
ATOM 570 C C . SER A 1 76 ? 5.405 -4.931 -28.817 1.00 49.72 76 SER A C 1
ATOM 572 O O . SER A 1 76 ? 6.148 -4.715 -27.866 1.00 49.72 76 SER A O 1
ATOM 574 N N . ALA A 1 77 ? 5.585 -5.964 -29.642 1.00 49.22 77 ALA A N 1
ATOM 575 C CA . ALA A 1 77 ? 6.594 -7.013 -29.455 1.00 49.22 77 ALA A CA 1
ATOM 576 C C . ALA A 1 77 ? 8.067 -6.531 -29.450 1.00 49.22 77 ALA A C 1
ATOM 578 O O . ALA A 1 77 ? 8.952 -7.314 -29.118 1.00 49.22 77 ALA A O 1
ATOM 579 N N . GLU A 1 78 ? 8.341 -5.272 -29.807 1.00 51.59 78 GLU A N 1
ATOM 580 C CA . GLU A 1 78 ? 9.697 -4.704 -29.897 1.00 51.59 78 GLU A CA 1
ATOM 581 C C . GLU A 1 78 ? 10.163 -3.976 -28.624 1.00 51.59 78 GLU A C 1
ATOM 583 O O . GLU A 1 78 ? 11.353 -3.702 -28.481 1.00 51.59 78 GLU A O 1
ATOM 588 N N . ILE A 1 79 ? 9.260 -3.663 -27.687 1.00 52.16 79 ILE A N 1
ATOM 589 C CA . ILE A 1 79 ? 9.573 -2.852 -26.505 1.00 52.16 79 ILE A CA 1
ATOM 590 C C . ILE A 1 79 ? 9.081 -3.581 -25.259 1.00 52.16 79 ILE A C 1
ATOM 592 O O . ILE A 1 79 ? 7.879 -3.703 -25.057 1.00 52.16 79 ILE A O 1
ATOM 596 N N . ASP A 1 80 ? 10.004 -4.024 -24.402 1.00 57.16 80 ASP A N 1
ATOM 597 C CA . ASP A 1 80 ? 9.693 -4.436 -23.030 1.00 57.16 80 ASP A CA 1
ATOM 598 C C . ASP A 1 80 ? 9.592 -3.172 -22.148 1.00 57.16 80 ASP A C 1
ATOM 600 O O . ASP A 1 80 ? 10.615 -2.542 -21.879 1.00 57.16 80 ASP A O 1
ATOM 604 N N . PRO A 1 81 ? 8.403 -2.756 -21.678 1.00 51.78 81 PRO A N 1
ATOM 605 C CA . PRO A 1 81 ? 8.223 -1.573 -20.832 1.00 51.78 81 PRO A CA 1
ATOM 606 C C . PRO A 1 81 ? 8.881 -1.706 -19.457 1.00 51.78 81 PRO A C 1
ATOM 608 O O . PRO A 1 81 ? 9.266 -0.698 -18.868 1.00 51.78 81 PRO A O 1
ATOM 611 N N . LEU A 1 82 ? 9.015 -2.934 -18.933 1.00 53.88 82 LEU A N 1
ATOM 612 C CA . LEU A 1 82 ? 9.796 -3.206 -17.719 1.00 53.88 82 LEU A CA 1
ATOM 613 C C . LEU A 1 82 ? 11.287 -3.035 -18.015 1.00 53.88 82 LEU A C 1
ATOM 615 O O . LEU A 1 82 ? 12.005 -2.413 -17.232 1.00 53.88 82 LEU A O 1
ATOM 619 N N . GLY A 1 83 ? 11.710 -3.499 -19.189 1.00 51.78 83 GLY A N 1
ATOM 620 C CA . GLY A 1 83 ? 12.986 -3.172 -19.807 1.00 51.78 83 GLY A CA 1
ATOM 621 C C . GLY A 1 83 ? 13.201 -1.664 -19.923 1.00 51.78 83 GLY A C 1
ATOM 622 O O . GLY A 1 83 ? 14.219 -1.190 -19.461 1.00 51.78 83 GLY A O 1
ATOM 623 N N . MET A 1 84 ? 12.257 -0.866 -20.424 1.00 53.22 84 MET A N 1
ATOM 624 C CA . MET A 1 84 ? 12.398 0.598 -20.512 1.00 53.22 84 MET A CA 1
ATOM 625 C C . MET A 1 84 ? 12.466 1.288 -19.147 1.00 53.22 84 MET A C 1
ATOM 627 O O . MET A 1 84 ? 13.211 2.254 -18.992 1.00 53.22 84 MET A O 1
ATOM 631 N N . LEU A 1 85 ? 11.741 0.778 -18.145 1.00 54.31 85 LEU A N 1
ATOM 632 C CA . LEU A 1 85 ? 11.850 1.251 -16.762 1.00 54.31 85 LEU A CA 1
ATOM 633 C C . LEU A 1 85 ? 13.258 1.003 -16.176 1.00 54.31 85 LEU A C 1
ATOM 635 O O . LEU A 1 85 ? 13.679 1.727 -15.274 1.00 54.31 85 LEU A O 1
ATOM 639 N N . LEU A 1 86 ? 13.963 -0.021 -16.680 1.00 52.44 86 LEU A N 1
ATOM 640 C CA . LEU A 1 86 ? 15.316 -0.439 -16.290 1.00 52.44 86 LEU A CA 1
ATOM 641 C C . LEU A 1 86 ? 16.442 0.134 -17.176 1.00 52.44 86 LEU A C 1
ATOM 643 O O . LEU A 1 86 ? 17.545 0.350 -16.683 1.00 52.44 86 LEU A O 1
ATOM 647 N N . LEU A 1 87 ? 16.193 0.309 -18.474 1.00 48.84 87 LEU A N 1
ATOM 648 C CA . LEU A 1 87 ? 17.189 0.564 -19.521 1.00 48.84 87 LEU A CA 1
ATOM 649 C C . LEU A 1 87 ? 17.306 2.051 -19.859 1.00 48.84 87 LEU A C 1
ATOM 651 O O . LEU A 1 87 ? 18.393 2.487 -20.232 1.00 48.84 87 LEU A O 1
ATOM 655 N N . ASP A 1 88 ? 16.230 2.831 -19.700 1.00 57.28 88 ASP A N 1
ATOM 656 C CA . ASP A 1 88 ? 16.295 4.291 -19.773 1.00 57.28 88 ASP A CA 1
ATOM 657 C C . ASP A 1 88 ? 16.236 4.874 -18.349 1.00 57.28 88 ASP A C 1
ATOM 659 O O . ASP A 1 88 ? 15.155 4.991 -17.758 1.00 57.28 88 ASP A O 1
ATOM 663 N N . PRO A 1 89 ? 17.388 5.260 -17.772 1.00 58.81 89 PRO A N 1
ATOM 664 C CA . PRO A 1 89 ? 17.451 5.757 -16.404 1.00 58.81 89 PRO A CA 1
ATOM 665 C C . PRO A 1 89 ? 16.694 7.077 -16.212 1.00 58.81 89 PRO A C 1
ATOM 667 O O . PRO A 1 89 ? 16.255 7.365 -15.101 1.00 58.81 89 PRO A O 1
ATOM 670 N N . ILE A 1 90 ? 16.501 7.879 -17.264 1.00 58.81 90 ILE A N 1
ATOM 671 C CA . ILE A 1 90 ? 15.791 9.160 -17.177 1.00 58.81 90 ILE A CA 1
ATOM 672 C C . ILE A 1 90 ? 14.283 8.926 -17.278 1.00 58.81 90 ILE A C 1
ATOM 674 O O . ILE A 1 90 ? 13.517 9.476 -16.480 1.00 58.81 90 ILE A O 1
ATOM 678 N N . PHE A 1 91 ? 13.841 8.104 -18.230 1.00 59.72 91 PHE A N 1
ATOM 679 C CA . PHE A 1 91 ? 12.429 7.755 -18.386 1.00 59.72 91 PHE A CA 1
ATOM 680 C C . PHE A 1 91 ? 11.920 6.925 -17.200 1.00 59.72 91 PHE A C 1
ATOM 682 O O . PHE A 1 91 ? 10.910 7.284 -16.590 1.00 59.72 91 PHE A O 1
ATOM 689 N N . GLY A 1 92 ? 12.657 5.885 -16.800 1.00 63.00 92 GLY A N 1
ATOM 690 C CA . GLY A 1 92 ? 12.324 5.027 -15.665 1.00 63.00 92 GLY A CA 1
ATOM 691 C C . GLY A 1 92 ? 12.203 5.801 -14.353 1.00 63.00 92 GLY A C 1
ATOM 692 O O . GLY A 1 92 ? 11.230 5.610 -13.620 1.00 63.00 92 GLY A O 1
ATOM 693 N N . LEU A 1 93 ? 13.116 6.742 -14.088 1.00 63.41 93 LEU A N 1
ATOM 694 C CA . LEU A 1 93 ? 13.059 7.623 -12.917 1.00 63.41 93 LEU A CA 1
ATOM 695 C C . LEU A 1 93 ? 11.790 8.489 -12.915 1.00 63.41 93 LEU A C 1
ATOM 697 O O . LEU A 1 93 ? 11.071 8.527 -11.917 1.00 63.41 93 LEU A O 1
ATOM 701 N N . ARG A 1 94 ? 11.487 9.162 -14.032 1.00 64.25 94 ARG A N 1
ATOM 702 C CA . ARG A 1 94 ? 10.328 10.067 -14.146 1.00 64.25 94 ARG A CA 1
ATOM 703 C C . ARG A 1 94 ? 9.008 9.322 -13.972 1.00 64.25 94 ARG A C 1
ATOM 705 O O . ARG A 1 94 ? 8.155 9.755 -13.200 1.00 64.25 94 ARG A O 1
ATOM 712 N N . ILE A 1 95 ? 8.847 8.196 -14.663 1.00 67.44 95 ILE A N 1
ATOM 713 C CA . ILE A 1 95 ? 7.624 7.387 -14.624 1.00 67.44 95 ILE A CA 1
ATOM 714 C C . ILE A 1 95 ? 7.432 6.774 -13.236 1.00 67.44 95 ILE A C 1
ATOM 716 O O . ILE A 1 95 ? 6.345 6.874 -12.668 1.00 67.44 95 ILE A O 1
ATOM 720 N N . SER A 1 96 ? 8.492 6.213 -12.649 1.00 69.44 96 SER A N 1
ATOM 721 C CA . SER A 1 96 ? 8.435 5.632 -11.303 1.00 69.44 96 SER A CA 1
ATOM 722 C C . SER A 1 96 ? 8.083 6.687 -10.256 1.00 69.44 96 SER A C 1
ATOM 724 O O . SER A 1 96 ? 7.245 6.439 -9.387 1.00 69.44 96 SER A O 1
ATOM 726 N N . PHE A 1 97 ? 8.667 7.885 -10.353 1.00 69.25 97 PHE A N 1
ATOM 727 C CA . PHE A 1 97 ? 8.370 8.992 -9.446 1.00 69.25 97 PHE A CA 1
ATOM 728 C C . PHE A 1 97 ? 6.905 9.439 -9.545 1.00 69.25 97 PHE A C 1
ATOM 730 O O . PHE A 1 97 ? 6.234 9.581 -8.523 1.00 69.25 97 PHE A O 1
ATOM 737 N N . LEU A 1 98 ? 6.372 9.592 -10.763 1.00 67.75 98 LEU A N 1
ATOM 738 C CA . LEU A 1 98 ? 4.961 9.934 -10.984 1.00 67.75 98 LEU A CA 1
ATOM 739 C C . LEU A 1 98 ? 4.010 8.841 -10.477 1.00 67.75 98 LEU A C 1
ATOM 741 O O . LEU A 1 98 ? 2.966 9.159 -9.900 1.00 67.75 98 LEU A O 1
ATOM 745 N N . PHE A 1 99 ? 4.376 7.565 -10.632 1.00 70.31 99 PHE A N 1
ATOM 746 C CA . PHE A 1 99 ? 3.654 6.451 -10.019 1.00 70.31 99 PHE A CA 1
ATOM 747 C C . PHE A 1 99 ? 3.628 6.577 -8.502 1.00 70.31 99 PHE A C 1
ATOM 749 O O . PHE A 1 99 ? 2.549 6.614 -7.914 1.00 70.31 99 PHE A O 1
ATOM 756 N N . ALA A 1 100 ? 4.798 6.672 -7.871 1.00 73.06 100 ALA A N 1
ATOM 757 C CA . ALA A 1 100 ? 4.926 6.782 -6.423 1.00 73.06 100 ALA A CA 1
ATOM 758 C C . ALA A 1 100 ? 4.104 7.953 -5.872 1.00 73.06 100 ALA A C 1
ATOM 760 O O . ALA A 1 100 ? 3.377 7.803 -4.890 1.00 73.06 100 ALA A O 1
ATOM 761 N N . LEU A 1 101 ? 4.155 9.097 -6.554 1.00 71.31 101 LEU A N 1
ATOM 762 C CA . LEU A 1 101 ? 3.387 10.280 -6.199 1.00 71.31 101 LEU A CA 1
ATOM 763 C C . LEU A 1 101 ? 1.870 10.052 -6.336 1.00 71.31 101 LEU A C 1
ATOM 765 O O . LEU A 1 101 ? 1.108 10.389 -5.433 1.00 71.31 101 LEU A O 1
ATOM 769 N N . SER A 1 102 ? 1.419 9.425 -7.426 1.00 70.69 102 SER A N 1
ATOM 770 C CA . SER A 1 102 ? 0.000 9.075 -7.629 1.00 70.69 102 SER A CA 1
ATOM 771 C C . SER A 1 102 ? -0.529 8.150 -6.542 1.00 70.69 102 SER A C 1
ATOM 773 O O . SER A 1 102 ? -1.659 8.293 -6.071 1.00 70.69 102 SER A O 1
ATOM 775 N N . LEU A 1 103 ? 0.313 7.218 -6.111 1.00 69.81 103 LEU A N 1
ATOM 776 C CA . LEU A 1 103 ? -0.018 6.220 -5.107 1.00 69.81 103 LEU A CA 1
ATOM 777 C C . LEU A 1 103 ? -0.139 6.832 -3.710 1.00 69.81 103 LEU A C 1
ATOM 779 O O . LE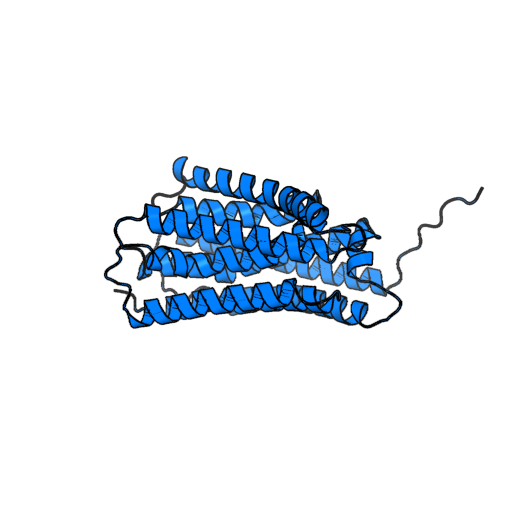U A 1 103 ? -1.041 6.431 -2.976 1.00 69.81 103 LEU A O 1
ATOM 783 N N . ILE A 1 104 ? 0.672 7.843 -3.364 1.00 69.94 104 ILE A N 1
ATOM 784 C CA . ILE A 1 104 ? 0.475 8.632 -2.133 1.00 69.94 104 ILE A CA 1
ATOM 785 C C . ILE A 1 104 ? -0.923 9.225 -2.091 1.00 69.94 104 ILE A C 1
ATOM 787 O O . ILE A 1 104 ? -1.599 9.146 -1.066 1.00 69.94 104 ILE A O 1
ATOM 791 N N . PHE A 1 105 ? -1.361 9.846 -3.182 1.00 69.94 105 PHE A N 1
ATOM 792 C CA . PHE A 1 105 ? -2.648 10.532 -3.183 1.00 69.94 105 PHE A CA 1
ATOM 793 C C . PHE A 1 105 ? -3.812 9.553 -3.135 1.00 69.94 105 PHE A C 1
ATOM 795 O O . PHE A 1 105 ? -4.782 9.776 -2.406 1.00 69.94 105 PHE A O 1
ATOM 802 N N . LEU A 1 106 ? -3.688 8.419 -3.828 1.00 70.31 106 LEU A N 1
ATOM 803 C CA . LEU A 1 106 ? -4.653 7.338 -3.694 1.00 70.31 106 LEU A CA 1
ATOM 804 C C . LEU A 1 106 ? -4.705 6.813 -2.255 1.00 70.31 106 LEU A C 1
ATOM 806 O O . LEU A 1 106 ? -5.795 6.618 -1.710 1.00 70.31 106 LEU A O 1
ATOM 810 N N . TYR A 1 107 ? -3.546 6.643 -1.619 1.00 70.31 107 TYR A N 1
ATOM 811 C CA . TYR A 1 107 ? -3.441 6.286 -0.210 1.00 70.31 107 TYR A CA 1
ATOM 812 C C . TYR A 1 107 ? -4.149 7.314 0.693 1.00 70.31 107 TYR A C 1
ATOM 814 O O . TYR A 1 107 ? -4.993 6.922 1.505 1.00 70.31 107 TYR A O 1
ATOM 822 N N . GLY A 1 108 ? -3.870 8.609 0.529 1.00 66.25 108 GLY A N 1
ATOM 823 C CA . GLY A 1 108 ? -4.499 9.683 1.301 1.00 66.25 108 GLY A CA 1
ATOM 824 C C . GLY A 1 108 ? -6.024 9.694 1.156 1.00 66.25 108 GLY A C 1
ATOM 825 O O . GLY A 1 108 ? -6.753 9.771 2.147 1.00 66.25 108 GLY A O 1
ATOM 826 N N . ALA A 1 109 ? -6.527 9.520 -0.068 1.00 66.00 109 ALA A N 1
ATOM 827 C CA . ALA A 1 109 ? -7.959 9.525 -0.354 1.00 66.00 109 ALA A CA 1
ATOM 828 C C . ALA A 1 109 ? -8.707 8.289 0.184 1.00 66.00 109 ALA A C 1
ATOM 830 O O . ALA A 1 109 ? -9.880 8.390 0.565 1.00 66.00 109 ALA A O 1
ATOM 831 N N . THR A 1 110 ? -8.057 7.121 0.195 1.00 71.44 110 THR A N 1
ATOM 832 C CA . THR A 1 110 ? -8.706 5.829 0.475 1.00 71.44 110 THR A CA 1
ATOM 833 C C . THR A 1 110 ? -8.263 5.233 1.807 1.00 71.44 110 THR A C 1
ATOM 835 O O . THR A 1 110 ? -9.065 5.167 2.740 1.00 71.44 110 THR A O 1
ATOM 838 N N . GLY A 1 111 ? -6.998 4.826 1.918 1.00 71.94 111 GLY A N 1
ATOM 839 C CA . GLY A 1 111 ? -6.440 4.114 3.064 1.00 71.94 111 GLY A CA 1
ATOM 840 C C . GLY A 1 111 ? -6.416 4.958 4.335 1.00 71.94 111 GLY A C 1
ATOM 841 O O . GLY A 1 111 ? -6.875 4.497 5.382 1.00 71.94 111 GLY A O 1
ATOM 842 N N . LEU A 1 112 ? -5.959 6.210 4.245 1.00 73.12 112 LEU A N 1
ATOM 843 C CA . LEU A 1 112 ? -5.927 7.110 5.399 1.00 73.12 112 LEU A CA 1
ATOM 844 C C . LEU A 1 112 ? -7.344 7.474 5.868 1.00 73.12 112 LEU A C 1
ATOM 846 O O . LEU A 1 112 ? -7.647 7.424 7.060 1.00 73.12 112 LEU A O 1
ATOM 850 N N . ARG A 1 113 ? -8.267 7.739 4.937 1.00 74.69 113 ARG A N 1
ATOM 851 C CA . ARG A 1 113 ? -9.675 7.980 5.281 1.00 74.69 113 ARG A CA 1
ATOM 852 C C . ARG A 1 113 ? -10.338 6.753 5.909 1.00 74.69 113 ARG A C 1
ATOM 854 O O . ARG A 1 113 ? -11.070 6.887 6.888 1.00 74.69 113 ARG A O 1
ATOM 861 N N . ALA A 1 114 ? -10.094 5.557 5.370 1.00 77.31 114 ALA A N 1
ATOM 862 C CA . ALA A 1 114 ? -10.618 4.312 5.934 1.00 77.31 114 ALA A CA 1
ATOM 863 C C . ALA A 1 114 ? -10.134 4.115 7.373 1.00 77.31 114 ALA A C 1
ATOM 865 O O . ALA A 1 114 ? -10.905 3.698 8.236 1.00 77.31 114 ALA A O 1
ATOM 866 N N . HIS A 1 115 ? -8.873 4.462 7.630 1.00 76.94 115 HIS A N 1
ATOM 867 C CA . HIS A 1 115 ? -8.273 4.413 8.950 1.00 76.94 115 HIS A CA 1
ATOM 868 C C . HIS A 1 115 ? -8.962 5.352 9.947 1.00 76.94 115 HIS A C 1
ATOM 870 O O . HIS A 1 115 ? -9.407 4.867 10.984 1.00 76.94 115 HIS A O 1
ATOM 876 N N . ILE A 1 116 ? -9.158 6.631 9.607 1.00 74.75 116 ILE A N 1
ATOM 877 C CA . ILE A 1 116 ? -9.852 7.594 10.486 1.00 74.75 116 ILE A CA 1
ATOM 878 C C . ILE A 1 116 ? -11.272 7.135 10.808 1.00 74.75 116 ILE A C 1
ATOM 880 O O . ILE A 1 116 ? -11.683 7.108 11.967 1.00 74.75 116 ILE A O 1
ATOM 884 N N . ILE A 1 117 ? -12.047 6.754 9.787 1.00 76.81 117 ILE A N 1
ATOM 885 C CA . ILE A 1 117 ? -13.436 6.327 10.005 1.00 76.81 117 ILE A CA 1
ATOM 886 C C . ILE A 1 117 ? -13.448 5.046 10.854 1.00 76.81 117 ILE A C 1
ATOM 888 O O . ILE A 1 117 ? -14.314 4.871 11.712 1.00 76.81 117 ILE A O 1
ATOM 892 N N . SER A 1 118 ? -12.466 4.159 10.666 1.00 78.62 118 SER A N 1
ATOM 893 C CA . SER A 1 118 ? -12.328 2.967 11.501 1.00 78.62 118 SER A CA 1
ATOM 894 C C . SER A 1 118 ? -11.980 3.319 12.942 1.00 78.62 118 SER A C 1
ATOM 896 O O . SER A 1 118 ? -12.421 2.606 13.839 1.00 78.62 118 SER A O 1
ATOM 898 N N . GLU A 1 119 ? -11.197 4.364 13.187 1.00 74.19 119 GLU A N 1
ATOM 899 C CA . GLU A 1 119 ? -10.905 4.832 14.542 1.00 74.19 119 GLU A CA 1
ATOM 900 C C . GLU A 1 119 ? -12.155 5.333 15.242 1.00 74.19 119 GLU A C 1
ATOM 902 O O . GLU A 1 119 ? -12.478 4.857 16.329 1.00 74.19 119 GLU A O 1
ATOM 907 N N . GLN A 1 120 ? -12.920 6.184 14.566 1.00 74.44 120 GLN A N 1
ATOM 908 C CA . GLN A 1 120 ? -14.150 6.752 15.109 1.00 74.44 120 GLN A CA 1
ATOM 909 C C . GLN A 1 120 ? -15.207 5.679 15.412 1.00 74.44 120 GLN A C 1
ATOM 911 O O . GLN A 1 120 ? -15.871 5.712 16.447 1.00 74.44 120 GLN A O 1
ATOM 916 N N . ARG A 1 121 ? -15.382 4.709 14.506 1.00 77.19 121 ARG A N 1
ATOM 917 C CA . ARG A 1 121 ? -16.521 3.777 14.563 1.00 77.19 121 ARG A CA 1
ATOM 918 C C . ARG A 1 121 ? -16.182 2.441 15.208 1.00 77.19 121 ARG A C 1
ATOM 920 O O . ARG A 1 121 ? -17.013 1.860 15.903 1.00 77.19 121 ARG A O 1
ATOM 927 N N . LEU A 1 122 ? -14.972 1.942 14.972 1.00 73.25 122 LEU A N 1
ATOM 928 C CA . LEU A 1 122 ? -14.615 0.545 15.195 1.00 73.25 122 LEU A CA 1
ATOM 929 C C . LEU A 1 122 ? -13.461 0.331 16.167 1.00 73.25 122 LEU A C 1
ATOM 931 O O . LEU A 1 122 ? -13.124 -0.825 16.346 1.00 73.25 122 LEU A O 1
ATOM 935 N N . ARG A 1 123 ? -12.845 1.334 16.804 1.00 64.12 123 ARG A N 1
ATOM 936 C CA . ARG A 1 123 ? -11.661 1.117 17.673 1.00 64.12 123 ARG A CA 1
ATOM 937 C C . ARG A 1 123 ? -11.867 1.564 19.122 1.00 64.12 123 ARG A C 1
ATOM 939 O O . ARG A 1 123 ? -11.146 2.398 19.654 1.00 64.12 123 ARG A O 1
ATOM 946 N N . VAL A 1 124 ? -12.840 0.939 19.780 1.00 66.69 124 VAL A N 1
ATOM 947 C CA . VAL A 1 124 ? -13.067 1.020 21.239 1.00 66.69 124 VAL A CA 1
ATOM 948 C C . VAL A 1 124 ? -12.641 -0.254 21.982 1.00 66.69 124 VAL A C 1
ATOM 950 O O . VAL A 1 124 ? -12.900 -0.391 23.173 1.00 66.69 124 VAL A O 1
ATOM 953 N N . GLY A 1 125 ? -11.999 -1.205 21.297 1.00 65.31 125 GLY A N 1
ATOM 954 C CA . GLY A 1 125 ? -11.630 -2.499 21.870 1.00 65.31 125 GLY A CA 1
ATOM 955 C C . GLY A 1 125 ? -10.467 -2.453 22.867 1.00 65.31 125 GLY A C 1
ATOM 956 O O . GLY A 1 125 ? -9.665 -1.511 22.895 1.00 65.31 125 GLY A O 1
ATOM 957 N N . SER A 1 126 ? -10.366 -3.513 23.675 1.00 73.94 126 SER A N 1
ATOM 958 C CA . SER A 1 126 ? -9.222 -3.783 24.557 1.00 73.94 126 SER A CA 1
ATOM 959 C C . SER A 1 126 ? -8.182 -4.692 23.869 1.00 73.94 126 SER A C 1
ATOM 961 O O . SER A 1 126 ? -8.377 -5.136 22.734 1.00 73.94 126 SER A O 1
ATOM 963 N N . LYS A 1 127 ? -7.023 -4.920 24.512 1.00 81.38 127 LYS A N 1
ATOM 964 C CA . LYS A 1 127 ? -5.862 -5.650 23.941 1.00 81.38 127 LYS A CA 1
ATOM 965 C C . LYS A 1 127 ? -5.364 -5.071 22.607 1.00 81.38 127 LYS A C 1
ATOM 967 O O . LYS A 1 127 ? -5.020 -5.794 21.673 1.00 81.38 127 LYS A O 1
ATOM 972 N N . ARG A 1 128 ? -5.282 -3.740 22.541 1.00 75.25 128 ARG A N 1
ATOM 973 C CA . ARG A 1 128 ? -4.966 -2.965 21.327 1.00 75.25 128 ARG A CA 1
ATOM 974 C C . ARG A 1 128 ? -3.648 -3.359 20.654 1.00 75.25 128 ARG A C 1
ATOM 976 O O . ARG A 1 128 ? -3.582 -3.347 19.422 1.00 75.25 128 ARG A O 1
ATOM 983 N N . TRP A 1 129 ? -2.656 -3.791 21.439 1.00 80.56 129 TRP A N 1
ATOM 984 C CA . TRP A 1 129 ? -1.362 -4.276 20.948 1.00 80.56 129 TRP A CA 1
ATOM 985 C C . TRP A 1 129 ? -1.500 -5.448 19.962 1.00 80.56 129 TRP A C 1
ATOM 987 O O . TRP A 1 129 ? -0.731 -5.526 19.011 1.00 80.56 129 TRP A O 1
ATOM 997 N N . LYS A 1 130 ? -2.516 -6.315 20.114 1.00 85.38 130 LYS A N 1
ATOM 998 C CA . LYS A 1 130 ? -2.770 -7.424 19.178 1.00 85.38 130 LYS A CA 1
ATOM 999 C C . LYS A 1 130 ? -3.171 -6.909 17.803 1.00 85.38 130 LYS A C 1
ATOM 1001 O O . LYS A 1 130 ? -2.643 -7.355 16.791 1.00 85.38 130 LYS A O 1
ATOM 1006 N N . GLY A 1 131 ? -4.075 -5.930 17.765 1.00 85.06 131 GLY A N 1
ATOM 1007 C CA . GLY A 1 131 ? -4.475 -5.283 16.517 1.00 85.06 131 GLY A CA 1
ATOM 1008 C C . GLY A 1 131 ? -3.361 -4.443 15.892 1.00 85.06 131 GLY A C 1
ATOM 1009 O O . GLY A 1 131 ? -3.324 -4.314 14.670 1.00 85.06 131 GLY A O 1
ATOM 1010 N N . LEU A 1 132 ? -2.458 -3.879 16.702 1.00 85.62 132 LEU A N 1
ATOM 1011 C CA . LEU A 1 132 ? -1.246 -3.200 16.233 1.00 85.62 132 LEU A CA 1
ATOM 1012 C C . LEU A 1 132 ? -0.291 -4.195 15.563 1.00 85.62 132 LEU A C 1
ATOM 1014 O O . LEU A 1 132 ? -0.011 -4.059 14.374 1.00 85.62 132 LEU A O 1
ATOM 1018 N N . ALA A 1 133 ? 0.111 -5.237 16.294 1.00 88.69 133 ALA A N 1
ATOM 1019 C CA . ALA A 1 133 ? 1.011 -6.280 15.813 1.00 88.69 133 ALA A CA 1
ATOM 1020 C C . ALA A 1 133 ? 0.467 -6.982 14.562 1.00 88.69 133 ALA A C 1
ATOM 1022 O O . ALA A 1 133 ? 1.198 -7.152 13.593 1.00 88.69 133 ALA A O 1
ATOM 1023 N N . ALA A 1 134 ? -0.828 -7.316 14.532 1.00 90.75 134 ALA A N 1
ATOM 1024 C CA . ALA A 1 134 ? -1.453 -7.931 13.363 1.00 90.75 134 ALA A CA 1
ATOM 1025 C C . ALA A 1 134 ? -1.465 -7.000 12.140 1.00 90.75 134 ALA A C 1
ATOM 1027 O O . ALA A 1 134 ? -1.255 -7.460 11.022 1.00 90.75 134 ALA A O 1
ATOM 1028 N N . SER A 1 135 ? -1.692 -5.697 12.340 1.00 89.88 135 SER A N 1
ATOM 1029 C CA . SER A 1 135 ? -1.698 -4.723 11.241 1.00 89.88 135 SER A CA 1
ATOM 1030 C C . SER A 1 135 ? -0.303 -4.508 10.662 1.00 89.88 135 SER A C 1
ATOM 1032 O O . SER A 1 135 ? -0.151 -4.515 9.446 1.00 89.88 135 SER A O 1
ATOM 1034 N N . ILE A 1 136 ? 0.709 -4.328 11.517 1.00 91.06 136 ILE A N 1
ATOM 1035 C CA . ILE A 1 136 ? 2.102 -4.155 11.078 1.00 91.06 136 ILE A CA 1
ATOM 1036 C C . ILE A 1 136 ? 2.613 -5.448 10.450 1.00 91.06 136 ILE A C 1
ATOM 1038 O O . ILE A 1 136 ? 3.184 -5.410 9.369 1.00 91.06 136 ILE A O 1
ATOM 1042 N N . GLY A 1 137 ? 2.370 -6.593 11.093 1.00 93.88 137 GLY A N 1
ATOM 1043 C CA . GLY A 1 137 ? 2.796 -7.897 10.597 1.00 93.88 137 GLY A CA 1
ATOM 1044 C C . GLY A 1 137 ? 2.212 -8.206 9.222 1.00 93.88 137 GLY A C 1
ATOM 1045 O O . GLY A 1 137 ? 2.961 -8.540 8.311 1.00 93.88 137 GLY A O 1
ATOM 1046 N N . HIS A 1 138 ? 0.899 -8.018 9.039 1.00 95.44 138 HIS A N 1
ATOM 1047 C CA . HIS A 1 138 ? 0.268 -8.156 7.721 1.00 95.44 138 HIS A CA 1
ATOM 1048 C C . HIS A 1 138 ? 0.882 -7.201 6.699 1.00 95.44 138 HIS A C 1
ATOM 1050 O O . HIS A 1 138 ? 1.280 -7.648 5.627 1.00 95.44 138 HIS A O 1
ATOM 1056 N N . HIS A 1 139 ? 1.023 -5.921 7.051 1.00 93.94 139 HIS A N 1
ATOM 1057 C CA . HIS A 1 139 ? 1.578 -4.909 6.161 1.00 93.94 139 HIS A CA 1
ATOM 1058 C C . HIS A 1 139 ? 3.007 -5.257 5.707 1.00 93.94 139 HIS A C 1
ATOM 1060 O O . HIS A 1 139 ? 3.307 -5.216 4.517 1.00 93.94 139 HIS A O 1
ATOM 1066 N N . VAL A 1 140 ? 3.888 -5.633 6.637 1.00 95.31 140 VAL A N 1
ATOM 1067 C CA . VAL A 1 140 ? 5.274 -6.008 6.328 1.00 95.31 140 VAL A CA 1
ATOM 1068 C C . VAL A 1 140 ? 5.309 -7.233 5.420 1.00 95.31 140 VAL A C 1
ATOM 1070 O O . VAL A 1 140 ? 5.995 -7.221 4.400 1.00 95.31 140 VAL A O 1
ATOM 1073 N N . ILE A 1 141 ? 4.535 -8.269 5.756 1.00 96.38 141 ILE A N 1
ATOM 1074 C CA . ILE A 1 141 ? 4.495 -9.521 4.995 1.00 96.38 141 ILE A CA 1
ATOM 1075 C C . ILE A 1 141 ? 3.973 -9.280 3.578 1.00 96.38 141 ILE A C 1
ATOM 1077 O O . ILE A 1 141 ? 4.602 -9.736 2.625 1.00 96.38 141 ILE A O 1
ATOM 1081 N N . ILE A 1 142 ? 2.856 -8.559 3.419 1.00 95.81 142 ILE A N 1
ATOM 1082 C CA . ILE A 1 142 ? 2.259 -8.355 2.096 1.00 95.81 142 ILE A CA 1
ATOM 1083 C C . ILE A 1 142 ? 3.180 -7.521 1.208 1.00 95.81 142 ILE A C 1
ATOM 1085 O O . ILE A 1 142 ? 3.450 -7.940 0.090 1.00 95.81 142 ILE A O 1
ATOM 1089 N N . VAL A 1 143 ? 3.747 -6.420 1.722 1.00 95.50 143 VAL A N 1
ATOM 1090 C CA . VAL A 1 143 ? 4.706 -5.584 0.981 1.00 95.50 143 VAL A CA 1
ATOM 1091 C C . VAL A 1 143 ? 5.917 -6.397 0.553 1.00 95.50 143 VAL A C 1
ATOM 1093 O O . VAL A 1 143 ? 6.314 -6.349 -0.612 1.00 95.50 143 VAL A O 1
ATOM 1096 N N . TRP A 1 144 ? 6.501 -7.162 1.472 1.00 96.12 144 TRP A N 1
ATOM 1097 C CA . TRP A 1 144 ? 7.712 -7.922 1.198 1.00 96.12 144 TRP A CA 1
ATOM 1098 C C . TRP A 1 144 ? 7.472 -9.025 0.166 1.00 96.12 144 TRP A C 1
ATOM 1100 O O . TRP A 1 144 ? 8.159 -9.064 -0.855 1.00 96.12 144 TRP A O 1
ATOM 1110 N N . ILE A 1 145 ? 6.446 -9.859 0.365 1.00 95.56 145 ILE A N 1
ATOM 1111 C CA . ILE A 1 145 ? 6.129 -10.963 -0.548 1.00 95.56 145 ILE A CA 1
ATOM 1112 C C . ILE A 1 145 ? 5.774 -10.434 -1.940 1.00 95.56 145 ILE A C 1
ATOM 1114 O O . ILE A 1 145 ? 6.300 -10.938 -2.934 1.00 95.56 145 ILE A O 1
ATOM 1118 N N . THR A 1 146 ? 4.929 -9.403 -2.043 1.00 93.62 146 THR A N 1
ATOM 1119 C CA . THR A 1 146 ? 4.546 -8.865 -3.356 1.00 93.62 146 THR A CA 1
ATOM 1120 C C . THR A 1 146 ? 5.738 -8.264 -4.083 1.00 93.62 146 THR A C 1
ATOM 1122 O O . THR A 1 146 ? 5.873 -8.457 -5.288 1.00 93.62 146 THR A O 1
ATOM 1125 N N . THR A 1 147 ? 6.63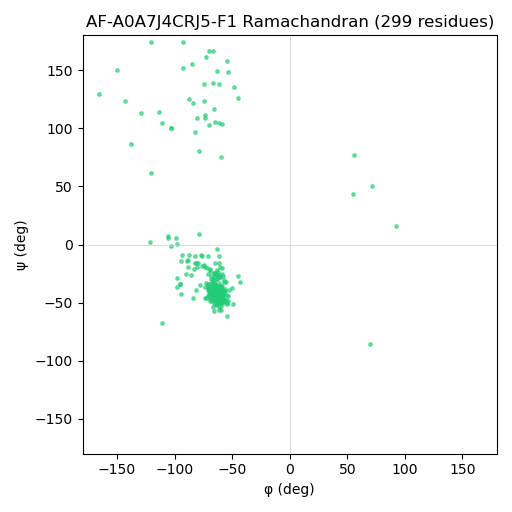6 -7.591 -3.356 1.00 93.50 147 THR A N 1
ATOM 1126 C CA . THR A 1 147 ? 7.849 -7.011 -3.944 1.00 93.50 147 THR A CA 1
ATOM 1127 C C . THR A 1 147 ? 8.767 -8.104 -4.481 1.00 93.50 147 THR A C 1
ATOM 1129 O O . THR A 1 147 ? 9.237 -7.986 -5.606 1.00 93.50 147 THR A O 1
ATOM 1132 N N . ILE A 1 148 ? 8.981 -9.193 -3.733 1.00 92.88 148 ILE A N 1
ATOM 1133 C CA . ILE A 1 148 ? 9.809 -10.323 -4.187 1.00 92.88 148 ILE A CA 1
ATOM 1134 C C . ILE A 1 148 ? 9.284 -10.882 -5.510 1.00 92.88 148 ILE A C 1
ATOM 1136 O O . ILE A 1 148 ? 10.053 -11.069 -6.451 1.00 92.88 148 ILE A O 1
ATOM 1140 N N . PHE A 1 149 ? 7.977 -11.131 -5.604 1.00 90.81 149 PHE A N 1
ATOM 1141 C CA . PHE A 1 149 ? 7.399 -11.707 -6.816 1.00 90.81 149 PHE A CA 1
ATOM 1142 C C . PHE A 1 149 ? 7.407 -10.740 -8.001 1.00 90.81 149 PHE A C 1
ATOM 1144 O O . PHE A 1 149 ? 7.694 -11.178 -9.109 1.00 90.81 149 PHE A O 1
ATOM 1151 N N . LEU A 1 150 ? 7.196 -9.440 -7.778 1.00 87.12 150 LEU A N 1
ATOM 1152 C CA . LEU A 1 150 ? 7.313 -8.427 -8.832 1.00 87.12 150 LEU A CA 1
ATOM 1153 C C . LEU A 1 150 ? 8.753 -8.281 -9.334 1.00 87.12 150 LEU A C 1
ATOM 1155 O O . LEU A 1 150 ? 8.999 -8.266 -10.535 1.00 87.12 150 LEU A O 1
ATOM 1159 N N . VAL A 1 151 ? 9.718 -8.226 -8.420 1.00 87.88 151 VAL A N 1
ATOM 1160 C CA . VAL A 1 151 ? 11.143 -8.097 -8.745 1.00 87.88 151 VAL A CA 1
ATOM 1161 C C . VAL A 1 151 ? 11.671 -9.344 -9.456 1.00 87.88 151 VAL A C 1
ATOM 1163 O O . VAL A 1 151 ? 12.505 -9.234 -10.349 1.00 87.88 151 VAL A O 1
ATOM 1166 N N . ARG A 1 152 ? 11.154 -10.534 -9.125 1.00 86.94 152 ARG A N 1
ATOM 1167 C CA . ARG A 1 152 ? 11.499 -11.789 -9.811 1.00 86.94 152 ARG A CA 1
ATOM 1168 C C . ARG A 1 152 ? 11.178 -11.765 -11.308 1.00 86.94 152 ARG A C 1
ATOM 1170 O O . ARG A 1 152 ? 11.801 -12.508 -12.057 1.00 86.94 152 ARG A O 1
ATOM 1177 N N . GLN A 1 153 ? 10.221 -10.943 -11.736 1.00 80.31 153 GLN A N 1
ATOM 1178 C CA . GLN A 1 153 ? 9.850 -10.821 -13.148 1.00 80.31 153 GLN A CA 1
ATOM 1179 C C . GLN A 1 153 ? 10.861 -9.994 -13.959 1.00 80.31 153 GLN A C 1
ATOM 1181 O O . GLN A 1 153 ? 10.769 -9.967 -15.182 1.00 80.31 153 GLN A O 1
ATOM 1186 N N . LEU A 1 154 ? 11.819 -9.321 -13.309 1.00 78.25 154 LEU A N 1
ATOM 1187 C CA . LEU A 1 154 ? 12.816 -8.503 -13.996 1.00 78.25 154 LEU A CA 1
ATOM 1188 C C . LEU A 1 154 ? 13.877 -9.384 -14.683 1.00 78.25 154 LEU A C 1
ATOM 1190 O O . LEU A 1 154 ? 14.392 -10.319 -14.059 1.00 78.25 154 LEU A O 1
ATOM 1194 N N . PRO A 1 155 ? 14.296 -9.042 -15.917 1.00 74.31 155 PRO A N 1
ATOM 1195 C CA . PRO A 1 155 ? 15.185 -9.879 -16.729 1.00 74.31 155 PRO A CA 1
ATOM 1196 C C . PRO A 1 155 ? 16.554 -10.152 -16.080 1.00 74.31 155 PRO A C 1
ATOM 1198 O O . PRO A 1 155 ? 17.139 -11.209 -16.298 1.00 74.31 155 PRO A O 1
ATOM 1201 N N . ASN A 1 156 ? 17.041 -9.246 -15.223 1.00 74.06 156 ASN A N 1
ATOM 1202 C CA . ASN A 1 156 ? 18.375 -9.326 -14.610 1.00 74.06 156 ASN A CA 1
ATOM 1203 C C . ASN A 1 156 ? 18.390 -9.905 -13.183 1.00 74.06 156 ASN A C 1
ATOM 1205 O O . ASN A 1 156 ? 19.446 -9.981 -12.561 1.00 74.06 156 ASN A O 1
ATOM 1209 N N . VAL A 1 157 ? 17.234 -10.292 -12.635 1.00 78.56 157 VAL A N 1
ATOM 1210 C CA . VAL A 1 157 ? 17.131 -10.788 -11.248 1.00 78.56 157 VAL A CA 1
ATOM 1211 C C . VAL A 1 157 ? 17.355 -12.302 -11.164 1.00 78.56 157 VAL A C 1
ATOM 1213 O O . VAL A 1 157 ? 17.737 -12.823 -10.113 1.00 78.56 157 VAL A O 1
ATOM 1216 N N . GLY A 1 158 ? 17.216 -13.009 -12.290 1.00 70.62 158 GLY A N 1
ATOM 1217 C CA . GLY A 1 158 ? 17.604 -14.409 -12.442 1.00 70.62 158 GLY A CA 1
ATOM 1218 C C . GLY A 1 158 ? 16.715 -15.377 -11.656 1.00 70.62 158 GLY A C 1
ATOM 1219 O O . GLY A 1 158 ? 15.776 -15.947 -12.205 1.00 70.62 158 GLY A O 1
ATOM 1220 N N . ASN A 1 159 ? 17.024 -15.604 -10.374 1.00 85.44 159 ASN A N 1
ATOM 1221 C CA . ASN A 1 159 ? 16.413 -16.641 -9.534 1.00 85.44 159 ASN A CA 1
ATOM 1222 C C . ASN A 1 159 ? 15.703 -16.076 -8.285 1.00 85.44 159 ASN A C 1
ATOM 1224 O O . ASN A 1 159 ? 15.755 -14.883 -7.987 1.00 85.44 159 ASN A O 1
ATOM 1228 N N . LEU A 1 160 ? 15.019 -16.949 -7.533 1.00 89.12 160 LEU A N 1
ATOM 1229 C CA . LEU A 1 160 ? 14.282 -16.549 -6.328 1.00 89.12 160 LEU A CA 1
ATOM 1230 C C . LEU A 1 160 ? 15.193 -15.906 -5.270 1.00 89.12 160 LEU A C 1
ATOM 1232 O O . LEU A 1 160 ? 14.771 -14.963 -4.614 1.00 89.12 160 LEU A O 1
ATOM 1236 N N . THR A 1 161 ? 16.435 -16.368 -5.122 1.00 93.00 161 THR A N 1
ATOM 1237 C CA . THR A 1 161 ? 17.394 -15.798 -4.164 1.00 93.00 161 THR A CA 1
ATOM 1238 C C . THR A 1 161 ? 17.732 -14.348 -4.505 1.00 93.00 161 THR A C 1
ATOM 1240 O O . THR A 1 161 ? 17.696 -13.492 -3.623 1.00 93.00 161 THR A O 1
ATOM 1243 N N . GLY A 1 162 ? 17.989 -14.053 -5.783 1.00 91.19 162 GLY A N 1
ATOM 1244 C CA . GLY A 1 162 ? 18.194 -12.686 -6.265 1.00 91.19 162 GLY A CA 1
ATOM 1245 C C . GLY A 1 162 ? 16.965 -11.807 -6.029 1.00 91.19 162 GLY A C 1
ATOM 1246 O O . GLY A 1 162 ? 17.093 -10.677 -5.560 1.00 91.19 162 GLY A O 1
ATOM 1247 N N . ALA A 1 163 ? 15.767 -12.351 -6.258 1.00 91.88 163 ALA A N 1
ATOM 1248 C CA . ALA A 1 163 ? 14.512 -11.645 -6.013 1.00 91.88 163 ALA A CA 1
ATOM 1249 C C . ALA A 1 163 ? 14.261 -11.365 -4.523 1.00 91.88 163 ALA A C 1
ATOM 1251 O O . ALA A 1 163 ? 13.808 -10.278 -4.173 1.00 91.88 163 ALA A O 1
ATOM 1252 N N . VAL A 1 164 ? 14.589 -12.313 -3.640 1.00 95.44 164 VAL A N 1
ATOM 1253 C CA . VAL A 1 164 ? 14.532 -12.125 -2.183 1.00 95.44 164 VAL A CA 1
ATOM 1254 C C . VAL A 1 164 ? 15.510 -11.040 -1.752 1.00 95.44 164 VAL A C 1
ATOM 1256 O O . VAL A 1 164 ? 15.125 -10.143 -1.004 1.00 95.44 164 VAL A O 1
ATOM 1259 N N . TRP A 1 165 ? 16.749 -11.081 -2.242 1.00 94.81 165 TRP A N 1
ATOM 1260 C CA . TRP A 1 165 ? 17.768 -10.088 -1.911 1.00 94.81 165 TRP A CA 1
ATOM 1261 C C . TRP A 1 165 ? 17.362 -8.682 -2.357 1.00 94.81 165 TRP A C 1
ATOM 1263 O O . TRP A 1 165 ? 17.249 -7.775 -1.530 1.00 94.81 165 TRP A O 1
ATOM 1273 N N . LEU A 1 166 ? 17.074 -8.510 -3.650 1.00 92.75 166 LEU A N 1
ATOM 1274 C CA . LEU A 1 166 ? 16.694 -7.216 -4.205 1.00 92.75 166 LEU A CA 1
ATOM 1275 C C . LEU A 1 166 ? 15.363 -6.734 -3.619 1.00 92.75 166 LEU A C 1
ATOM 1277 O O . LEU A 1 166 ? 15.271 -5.589 -3.193 1.00 92.75 166 LEU A O 1
ATOM 1281 N N . GLY A 1 167 ? 14.358 -7.603 -3.502 1.00 93.50 167 GLY A N 1
ATOM 1282 C CA . GLY A 1 167 ? 13.080 -7.256 -2.882 1.00 93.50 167 GLY A CA 1
ATOM 1283 C C . GLY A 1 167 ? 13.238 -6.775 -1.439 1.00 93.50 167 GLY A C 1
ATOM 1284 O O . GLY A 1 167 ? 12.633 -5.776 -1.058 1.00 93.50 167 GLY A O 1
ATOM 1285 N N . THR A 1 168 ? 14.106 -7.417 -0.653 1.00 95.06 168 THR A N 1
ATOM 1286 C CA . THR A 1 168 ? 14.419 -6.983 0.719 1.00 95.06 168 THR A CA 1
ATOM 1287 C C . THR A 1 168 ? 15.097 -5.613 0.732 1.00 95.06 168 THR A C 1
ATOM 1289 O O . THR A 1 168 ? 14.697 -4.732 1.492 1.00 95.06 168 THR A O 1
ATOM 1292 N N . LEU A 1 169 ? 16.072 -5.400 -0.153 1.00 94.94 169 LEU A N 1
ATOM 1293 C CA . LEU A 1 169 ? 16.779 -4.127 -0.290 1.00 94.94 169 LEU A CA 1
ATOM 1294 C C . LEU A 1 169 ? 15.836 -2.972 -0.671 1.00 94.94 169 LEU A C 1
ATOM 1296 O O . LEU A 1 169 ? 16.000 -1.863 -0.168 1.00 94.94 169 LEU A O 1
ATOM 1300 N N . LEU A 1 170 ? 14.818 -3.230 -1.499 1.00 92.50 170 LEU A N 1
ATOM 1301 C CA . LEU A 1 170 ? 13.830 -2.223 -1.898 1.00 92.50 170 LEU A CA 1
ATOM 1302 C C . LEU A 1 170 ? 12.838 -1.855 -0.781 1.00 92.50 170 LEU A C 1
ATOM 1304 O O . LEU A 1 170 ? 12.396 -0.709 -0.726 1.00 92.50 170 LEU A O 1
ATOM 1308 N N . VAL A 1 171 ? 12.470 -2.788 0.108 1.00 95.44 171 VAL A N 1
ATOM 1309 C CA . VAL A 1 171 ? 11.473 -2.517 1.167 1.00 95.44 171 VAL A CA 1
ATOM 1310 C C . VAL A 1 171 ? 12.072 -1.900 2.434 1.00 95.44 171 VAL A C 1
ATOM 1312 O O . VAL A 1 171 ? 11.364 -1.182 3.143 1.00 95.44 171 VAL A O 1
ATOM 1315 N N . ILE A 1 172 ? 13.360 -2.140 2.723 1.00 95.31 172 ILE A N 1
ATOM 1316 C CA . ILE A 1 172 ? 14.024 -1.661 3.950 1.00 95.31 172 ILE A CA 1
ATOM 1317 C C . ILE A 1 172 ? 13.891 -0.140 4.139 1.00 95.31 172 ILE A C 1
ATOM 1319 O O . ILE A 1 172 ? 13.434 0.259 5.212 1.00 95.31 172 ILE A O 1
ATOM 1323 N N . PRO A 1 173 ? 14.219 0.726 3.155 1.00 93.44 173 PRO A N 1
ATOM 1324 C CA . PRO A 1 173 ? 14.108 2.174 3.339 1.00 93.44 173 PRO A CA 1
ATOM 1325 C C . PRO A 1 173 ? 12.682 2.609 3.694 1.00 93.44 173 PRO A C 1
ATOM 1327 O O . PRO A 1 173 ? 12.483 3.447 4.574 1.00 93.44 173 PRO A O 1
ATOM 1330 N N . GLY A 1 174 ? 11.684 1.981 3.063 1.00 91.44 174 GLY A N 1
ATOM 1331 C CA . GLY A 1 174 ? 10.274 2.227 3.345 1.00 91.44 174 GLY A CA 1
ATOM 1332 C C . GLY A 1 174 ? 9.885 1.822 4.766 1.00 91.44 174 GLY A C 1
ATOM 1333 O O . GLY A 1 174 ? 9.201 2.581 5.447 1.00 91.44 174 GLY A O 1
ATOM 1334 N N . PHE A 1 175 ? 10.350 0.668 5.252 1.00 94.38 175 PHE A N 1
ATOM 1335 C CA . PHE A 1 175 ? 10.080 0.241 6.627 1.00 94.38 175 PHE A CA 1
ATOM 1336 C C . PHE A 1 175 ? 10.831 1.063 7.673 1.00 94.38 175 PHE A C 1
ATOM 1338 O O . PHE A 1 175 ? 10.263 1.328 8.727 1.00 94.38 175 PHE A O 1
ATOM 1345 N N . ILE A 1 176 ? 12.051 1.529 7.393 1.00 92.75 176 ILE A N 1
ATOM 1346 C CA . ILE A 1 176 ? 12.750 2.478 8.274 1.00 92.75 176 ILE A CA 1
ATOM 1347 C C . ILE A 1 176 ? 11.930 3.766 8.395 1.00 92.75 176 ILE A C 1
ATOM 1349 O O . ILE A 1 176 ? 11.659 4.213 9.509 1.00 92.75 176 ILE A O 1
ATOM 1353 N N . ALA A 1 177 ? 11.468 4.324 7.271 1.00 89.06 177 ALA A N 1
ATOM 1354 C CA . ALA A 1 177 ? 10.586 5.488 7.279 1.00 89.06 177 ALA A CA 1
ATOM 1355 C C . ALA A 1 177 ? 9.284 5.209 8.047 1.00 89.06 177 ALA A C 1
ATOM 1357 O O . ALA A 1 177 ? 8.853 6.026 8.852 1.00 89.06 177 ALA A O 1
ATOM 1358 N N . ALA A 1 178 ? 8.684 4.033 7.872 1.00 89.88 178 ALA A N 1
ATOM 1359 C CA . ALA A 1 178 ? 7.489 3.643 8.608 1.00 89.88 178 ALA A CA 1
ATOM 1360 C C . ALA A 1 178 ? 7.738 3.596 10.128 1.00 89.88 178 ALA A C 1
ATOM 1362 O O . ALA A 1 178 ? 6.978 4.163 10.909 1.00 89.88 178 ALA A O 1
ATOM 1363 N N . LEU A 1 179 ? 8.835 2.977 10.567 1.00 90.00 179 LEU A N 1
ATOM 1364 C CA . LEU A 1 179 ? 9.197 2.887 11.983 1.00 90.00 179 LEU A CA 1
ATOM 1365 C C . LEU A 1 179 ? 9.474 4.264 12.597 1.00 90.00 179 LEU A C 1
ATOM 1367 O O . LEU A 1 179 ? 8.984 4.538 13.689 1.00 90.00 179 LEU A O 1
ATOM 1371 N N . LEU A 1 180 ? 10.173 5.155 11.885 1.00 86.00 180 LEU A N 1
ATOM 1372 C CA . LEU A 1 180 ? 10.329 6.555 12.303 1.00 86.00 180 LEU A CA 1
ATOM 1373 C C . LEU A 1 180 ? 8.971 7.257 12.422 1.00 86.00 180 LEU A C 1
ATOM 1375 O O . LEU A 1 180 ? 8.741 8.027 13.351 1.00 86.00 180 LEU A O 1
ATOM 1379 N N . GLY A 1 181 ? 8.041 6.940 11.522 1.00 83.50 181 GLY A N 1
ATOM 1380 C CA . GLY A 1 181 ? 6.689 7.478 11.531 1.00 83.50 181 GLY A CA 1
ATOM 1381 C C . GLY A 1 181 ? 5.916 7.087 12.783 1.00 83.50 181 GLY A C 1
ATOM 1382 O O . GLY A 1 181 ? 5.171 7.903 13.315 1.00 83.50 181 GLY A O 1
ATOM 1383 N N . MET A 1 182 ? 6.133 5.877 13.309 1.00 84.12 182 MET A N 1
ATOM 1384 C CA . MET A 1 182 ? 5.526 5.442 14.576 1.00 84.12 182 MET A CA 1
ATOM 1385 C C . MET A 1 182 ? 5.941 6.304 15.766 1.00 84.12 182 MET A C 1
ATOM 1387 O O . MET A 1 182 ? 5.195 6.386 16.739 1.00 84.12 182 MET A O 1
ATOM 1391 N N . LEU A 1 183 ? 7.117 6.933 15.692 1.00 81.31 183 LEU A N 1
ATOM 1392 C CA . LEU A 1 183 ? 7.653 7.784 16.751 1.00 81.31 183 LEU A CA 1
ATOM 1393 C C . LEU A 1 183 ? 7.099 9.213 16.694 1.00 81.31 183 LEU A C 1
ATOM 1395 O O . LEU A 1 183 ? 7.111 9.886 17.720 1.00 81.31 183 LEU A O 1
ATOM 1399 N N . LEU A 1 184 ? 6.588 9.672 15.540 1.00 69.94 184 LEU A N 1
ATOM 1400 C CA . LEU A 1 184 ? 6.028 11.024 15.391 1.00 69.94 184 LEU A CA 1
ATOM 1401 C C . LEU A 1 184 ? 4.935 11.307 16.439 1.00 69.94 184 LEU A C 1
ATOM 1403 O O . LEU A 1 184 ? 5.051 12.289 17.162 1.00 69.94 184 LEU A O 1
ATOM 1407 N N . PRO A 1 185 ? 3.930 10.443 16.635 1.00 64.94 185 PRO A N 1
ATOM 1408 C CA . PRO A 1 185 ? 2.971 10.617 17.720 1.00 64.94 185 PRO A CA 1
ATOM 1409 C C . PRO A 1 185 ? 3.560 10.663 19.126 1.00 64.94 185 PRO A C 1
ATOM 1411 O O . PRO A 1 185 ? 3.114 11.447 19.955 1.00 64.94 185 PRO A O 1
ATOM 1414 N N . VAL A 1 186 ? 4.572 9.832 19.392 1.00 63.59 186 VAL A N 1
ATOM 1415 C CA . VAL A 1 186 ? 5.221 9.736 20.709 1.00 63.59 186 VAL A CA 1
ATOM 1416 C C . VAL A 1 186 ? 5.958 11.037 21.049 1.00 63.59 186 VAL A C 1
ATOM 1418 O O . VAL A 1 186 ? 6.104 11.371 22.220 1.00 63.59 186 VAL A O 1
ATOM 1421 N N . ALA A 1 187 ? 6.359 11.810 20.037 1.00 59.22 187 ALA A N 1
ATOM 1422 C CA . ALA A 1 187 ? 6.938 13.142 20.188 1.00 59.22 187 ALA A CA 1
ATOM 1423 C C . ALA A 1 187 ? 5.898 14.260 20.447 1.00 59.22 187 ALA A C 1
ATOM 1425 O O . ALA A 1 187 ? 6.263 15.433 20.429 1.00 59.22 187 ALA A O 1
ATOM 1426 N N . GLY A 1 188 ? 4.626 13.919 20.698 1.00 54.59 188 GLY A N 1
ATOM 1427 C CA . GLY A 1 188 ? 3.571 14.871 21.073 1.00 54.59 188 GLY A CA 1
ATOM 1428 C C . GLY A 1 188 ? 2.756 15.426 19.902 1.00 54.59 188 GLY A C 1
ATOM 1429 O O . GLY A 1 188 ? 2.071 16.432 20.061 1.00 54.59 188 GLY A O 1
ATOM 1430 N N . PHE A 1 189 ? 2.828 14.797 18.723 1.00 45.69 189 PHE A N 1
ATOM 1431 C CA . PHE A 1 189 ? 2.099 15.247 17.531 1.00 45.69 189 PHE A CA 1
ATOM 1432 C C . PHE A 1 189 ? 0.664 14.688 17.411 1.00 45.69 189 PHE A C 1
ATOM 1434 O O . PHE A 1 189 ? -0.054 15.137 16.519 1.00 45.69 189 PHE A O 1
ATOM 1441 N N . ASP A 1 190 ? 0.234 13.726 18.248 1.00 50.84 190 ASP A N 1
ATOM 1442 C CA . ASP A 1 190 ? -1.154 13.216 18.263 1.00 50.84 190 ASP A CA 1
ATOM 1443 C C . ASP A 1 190 ? -1.491 12.376 19.522 1.00 50.84 190 ASP A C 1
ATOM 1445 O O . ASP A 1 190 ? -0.804 11.396 19.812 1.00 50.84 190 ASP A O 1
ATOM 1449 N N . ASP A 1 191 ? -2.601 12.704 20.199 1.00 53.41 191 ASP A N 1
ATOM 1450 C CA . ASP A 1 191 ? -3.123 12.026 21.405 1.00 53.41 191 ASP A CA 1
ATOM 1451 C C . ASP A 1 191 ? -4.266 11.017 21.118 1.00 53.41 191 ASP A C 1
ATOM 1453 O O . ASP A 1 191 ? -4.895 10.469 22.032 1.00 53.41 191 ASP A O 1
ATOM 1457 N N . ARG A 1 192 ? -4.599 10.761 19.845 1.00 58.47 192 ARG A N 1
ATOM 1458 C CA . ARG A 1 192 ? -5.709 9.868 19.447 1.00 58.47 192 ARG A CA 1
ATOM 1459 C C . ARG A 1 192 ? -5.448 8.385 19.736 1.00 58.47 192 ARG A C 1
ATOM 1461 O O . ARG A 1 192 ? -4.322 7.983 19.985 1.00 58.47 192 ARG A O 1
ATOM 1468 N N . PRO A 1 193 ? -6.464 7.498 19.675 1.00 51.25 193 PRO A N 1
ATOM 1469 C CA . PRO A 1 193 ? -6.252 6.059 19.823 1.00 51.25 193 PRO A CA 1
ATOM 1470 C C . PRO A 1 193 ? -5.422 5.468 18.668 1.00 51.25 193 PRO A C 1
ATOM 1472 O O . PRO A 1 193 ? -5.923 5.359 17.552 1.00 51.25 193 PRO A O 1
ATOM 1475 N N . ARG A 1 194 ? -4.229 4.944 18.990 1.00 62.09 194 ARG A N 1
ATOM 1476 C CA . ARG A 1 194 ? -3.254 4.283 18.088 1.00 62.09 194 ARG A CA 1
ATOM 1477 C C . ARG A 1 194 ? -2.537 5.232 17.125 1.00 62.09 194 ARG A C 1
ATOM 1479 O O . ARG A 1 194 ? -2.493 4.950 15.915 1.00 62.09 194 ARG A O 1
ATOM 1486 N N . PRO A 1 195 ? -1.958 6.332 17.616 1.00 66.50 195 PRO A N 1
ATOM 1487 C CA . PRO A 1 195 ? -1.411 7.295 16.699 1.00 66.50 195 PRO A CA 1
ATOM 1488 C C . PRO A 1 195 ? -0.161 6.723 15.996 1.00 66.50 195 PRO A C 1
ATOM 1490 O O . PRO A 1 195 ? 0.128 7.050 14.845 1.00 66.50 195 PRO A O 1
ATOM 1493 N N . GLU A 1 196 ? 0.503 5.722 16.594 1.00 74.56 196 GLU A N 1
ATOM 1494 C CA . GLU A 1 196 ? 1.623 4.998 15.990 1.00 74.56 196 GLU A CA 1
ATOM 1495 C C . GLU A 1 196 ? 1.273 4.341 14.642 1.00 74.56 196 GLU A C 1
ATOM 1497 O O . GLU A 1 196 ? 2.129 4.230 13.765 1.00 74.56 196 GLU A O 1
ATOM 1502 N N . LEU A 1 197 ? 0.014 3.925 14.432 1.00 75.56 197 LEU A N 1
ATOM 1503 C CA . LEU A 1 197 ? -0.412 3.281 13.184 1.00 75.56 197 LEU A CA 1
ATOM 1504 C C . LEU A 1 197 ? -0.636 4.267 12.050 1.00 75.56 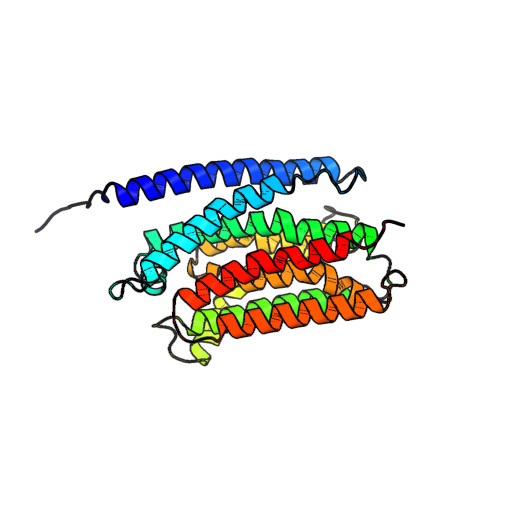197 LEU A C 1
ATOM 1506 O O . LEU A 1 197 ? -0.383 3.895 10.903 1.00 75.56 197 LEU A O 1
ATOM 1510 N N . TRP A 1 198 ? -1.131 5.475 12.328 1.00 74.94 198 TRP A N 1
ATOM 1511 C CA . TRP A 1 198 ? -1.218 6.489 11.280 1.00 74.94 198 TRP A CA 1
ATOM 1512 C C . TRP A 1 198 ? 0.187 6.970 10.935 1.00 74.94 198 TRP A C 1
ATOM 1514 O O . TRP A 1 198 ? 0.513 7.038 9.752 1.00 74.94 198 TRP A O 1
ATOM 1524 N N . GLY A 1 199 ? 1.031 7.205 11.947 1.00 76.69 199 GLY A N 1
ATOM 1525 C CA . GLY A 1 199 ? 2.405 7.660 11.772 1.00 76.69 199 GLY A CA 1
ATOM 1526 C C . GLY A 1 199 ? 3.214 6.689 10.916 1.00 76.69 199 GLY A C 1
ATOM 1527 O O . GLY A 1 199 ? 3.810 7.104 9.921 1.00 76.69 199 GLY A O 1
ATOM 1528 N N . PHE A 1 200 ? 3.119 5.384 11.215 1.00 83.56 200 PHE A N 1
ATOM 1529 C CA . PHE A 1 200 ? 3.713 4.313 10.405 1.00 83.56 200 PHE A CA 1
ATOM 1530 C C . PHE A 1 200 ? 3.384 4.454 8.919 1.00 83.56 200 PHE A C 1
ATOM 1532 O O . PHE A 1 200 ? 4.254 4.426 8.053 1.00 83.56 200 PHE A O 1
ATOM 1539 N N . ARG A 1 201 ? 2.097 4.620 8.618 1.00 79.38 201 ARG A N 1
ATOM 1540 C CA . ARG A 1 201 ? 1.575 4.555 7.251 1.00 79.38 201 ARG A CA 1
ATOM 1541 C C . ARG A 1 201 ? 1.776 5.862 6.499 1.00 79.38 201 ARG A C 1
ATOM 1543 O O . ARG A 1 201 ? 2.078 5.831 5.310 1.00 79.38 201 ARG A O 1
ATOM 1550 N N . ILE A 1 202 ? 1.593 7.005 7.167 1.00 75.88 202 ILE A N 1
ATOM 1551 C CA . ILE A 1 202 ? 1.807 8.320 6.561 1.00 75.88 202 ILE A CA 1
ATOM 1552 C C . ILE A 1 202 ? 3.271 8.474 6.191 1.00 75.88 202 ILE A C 1
ATOM 1554 O O . ILE A 1 202 ? 3.542 8.799 5.038 1.00 75.88 202 ILE A O 1
ATOM 1558 N N . LEU A 1 203 ? 4.206 8.197 7.105 1.00 82.19 203 LEU A N 1
ATOM 1559 C CA . LEU A 1 203 ? 5.611 8.434 6.790 1.00 82.19 203 LEU A CA 1
ATOM 1560 C C . LEU A 1 203 ? 6.129 7.460 5.728 1.00 82.19 203 LEU A C 1
ATOM 1562 O O . LEU A 1 203 ? 6.851 7.881 4.832 1.00 82.19 203 LEU A O 1
ATOM 1566 N N . GLN A 1 204 ? 5.688 6.199 5.741 1.00 85.12 204 GLN A N 1
ATOM 1567 C CA . GLN A 1 204 ? 6.012 5.249 4.673 1.00 85.12 204 GLN A CA 1
ATOM 1568 C C . GLN A 1 204 ? 5.451 5.673 3.312 1.00 85.12 204 GLN A C 1
ATOM 1570 O O . GLN A 1 204 ? 6.160 5.615 2.309 1.00 85.12 204 GLN A O 1
ATOM 1575 N N . GLY A 1 205 ? 4.184 6.103 3.271 1.00 79.00 205 GLY A N 1
ATOM 1576 C CA . GLY A 1 205 ? 3.556 6.604 2.053 1.00 79.00 205 GLY A CA 1
ATOM 1577 C C . GLY A 1 205 ? 4.305 7.821 1.517 1.00 79.00 205 GLY A C 1
ATOM 1578 O O . GLY A 1 205 ? 4.749 7.803 0.374 1.00 79.00 205 GLY A O 1
ATOM 1579 N N . LEU A 1 206 ? 4.514 8.838 2.361 1.00 76.62 206 LEU A N 1
ATOM 1580 C CA . LEU A 1 206 ? 5.226 10.069 2.008 1.00 76.62 206 LEU A CA 1
ATOM 1581 C C . LEU A 1 206 ? 6.676 9.827 1.589 1.00 76.62 206 LEU A C 1
ATOM 1583 O O . LEU A 1 206 ? 7.167 10.543 0.724 1.00 76.62 206 LEU A O 1
ATOM 1587 N N . ALA A 1 207 ? 7.351 8.831 2.163 1.00 83.69 207 ALA A N 1
ATOM 1588 C CA . ALA A 1 207 ? 8.728 8.502 1.816 1.00 83.69 207 ALA A CA 1
ATOM 1589 C C . ALA A 1 207 ? 8.863 7.874 0.421 1.00 83.69 207 ALA A C 1
ATOM 1591 O O . ALA A 1 207 ? 9.925 7.995 -0.187 1.00 83.69 207 ALA A O 1
ATOM 1592 N N . LEU A 1 208 ? 7.819 7.226 -0.113 1.00 84.50 208 LEU A N 1
ATOM 1593 C CA . LEU A 1 208 ? 7.926 6.428 -1.338 1.00 84.50 208 LEU A CA 1
ATOM 1594 C C . LEU A 1 208 ? 8.447 7.215 -2.564 1.00 84.50 208 LEU A C 1
ATOM 1596 O O . LEU A 1 208 ? 9.374 6.718 -3.194 1.00 84.50 208 LEU A O 1
ATOM 1600 N N . PRO A 1 209 ? 7.969 8.427 -2.915 1.00 78.25 209 PRO A N 1
ATOM 1601 C CA . PRO A 1 209 ? 8.515 9.200 -4.032 1.00 78.25 209 PRO A CA 1
ATOM 1602 C C . PRO A 1 209 ? 9.962 9.630 -3.813 1.00 78.25 209 PRO A C 1
ATOM 1604 O O . PRO A 1 209 ? 10.720 9.668 -4.774 1.00 78.25 209 PRO A O 1
ATOM 1607 N N . PHE A 1 210 ? 10.365 9.924 -2.573 1.00 79.25 210 PHE A N 1
ATOM 1608 C CA . PHE A 1 210 ? 11.757 10.264 -2.265 1.00 79.25 210 PHE A CA 1
ATOM 1609 C C . PHE A 1 210 ? 12.667 9.044 -2.410 1.00 79.25 210 PHE A C 1
ATOM 1611 O O . PHE A 1 210 ? 13.736 9.139 -3.007 1.00 79.25 210 PHE A O 1
ATOM 1618 N N . ILE A 1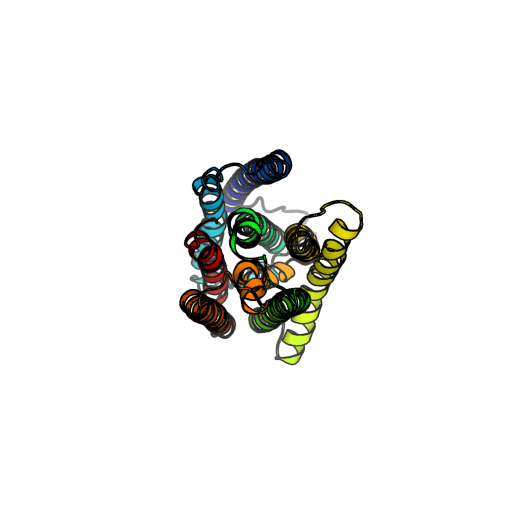 211 ? 12.215 7.882 -1.930 1.00 83.50 211 ILE A N 1
ATOM 1619 C CA . ILE A 1 211 ? 12.923 6.613 -2.117 1.00 83.50 211 ILE A CA 1
ATOM 1620 C C . ILE A 1 211 ? 13.017 6.297 -3.610 1.00 83.50 211 ILE A C 1
ATOM 1622 O O . ILE A 1 211 ? 14.088 5.949 -4.081 1.00 83.50 211 ILE A O 1
ATOM 1626 N N . VAL A 1 212 ? 11.936 6.471 -4.371 1.00 81.44 212 VAL A N 1
ATOM 1627 C CA . VAL A 1 212 ? 11.902 6.217 -5.817 1.00 81.44 212 VAL A CA 1
ATOM 1628 C C . VAL A 1 212 ? 12.767 7.196 -6.612 1.00 81.44 212 VAL A C 1
ATOM 1630 O O . VAL A 1 212 ? 13.370 6.797 -7.605 1.00 81.44 212 VAL A O 1
ATOM 1633 N N . ALA A 1 213 ? 12.896 8.445 -6.161 1.00 74.00 213 ALA A N 1
ATOM 1634 C CA . ALA A 1 213 ? 13.820 9.410 -6.751 1.00 74.00 213 ALA A CA 1
ATOM 1635 C C . ALA A 1 213 ? 15.294 8.984 -6.605 1.00 74.00 213 ALA A C 1
ATOM 1637 O O . ALA A 1 213 ? 16.126 9.367 -7.424 1.00 74.00 213 ALA A O 1
ATOM 1638 N N . TRP A 1 214 ? 15.620 8.186 -5.585 1.00 76.31 214 TRP A N 1
ATOM 1639 C CA . TRP A 1 214 ? 16.956 7.617 -5.393 1.00 76.31 214 TRP A CA 1
ATOM 1640 C C . TRP A 1 214 ? 17.093 6.198 -5.975 1.00 76.31 214 TRP A C 1
ATOM 1642 O O . TRP A 1 214 ? 18.143 5.827 -6.492 1.00 76.31 214 TRP A O 1
ATOM 1652 N N . MET A 1 215 ? 16.022 5.408 -5.919 1.00 83.25 215 MET A N 1
ATOM 1653 C CA . MET A 1 215 ? 15.946 4.002 -6.311 1.00 83.25 215 MET A CA 1
ATOM 1654 C C . MET A 1 215 ? 14.643 3.742 -7.086 1.00 83.25 215 MET A C 1
ATOM 1656 O O . MET A 1 215 ? 13.657 3.302 -6.488 1.00 83.25 215 MET A O 1
ATOM 1660 N N . PRO A 1 216 ? 14.610 3.949 -8.417 1.00 78.69 216 PRO A N 1
ATOM 1661 C CA . PRO A 1 216 ? 13.380 3.862 -9.214 1.00 78.69 216 PRO A CA 1
ATOM 1662 C C . PRO A 1 216 ? 12.594 2.557 -9.030 1.00 78.69 216 PRO A C 1
ATOM 1664 O O . PRO A 1 216 ? 11.371 2.571 -8.895 1.00 78.69 216 PRO A O 1
ATOM 1667 N N . LEU A 1 217 ? 13.303 1.429 -8.911 1.00 83.12 217 LEU A N 1
ATOM 1668 C CA . LEU A 1 217 ? 12.716 0.104 -8.692 1.00 83.12 217 LEU A CA 1
ATOM 1669 C C . LEU A 1 217 ? 11.896 -0.022 -7.403 1.00 83.12 217 LEU A C 1
ATOM 1671 O O . LEU A 1 217 ? 11.047 -0.909 -7.311 1.00 83.12 217 LEU A O 1
ATOM 1675 N N . ALA A 1 218 ? 12.076 0.873 -6.428 1.00 88.69 218 ALA A N 1
ATOM 1676 C CA . ALA A 1 218 ? 11.271 0.886 -5.211 1.00 88.69 218 ALA A CA 1
ATOM 1677 C C . ALA A 1 218 ? 9.775 1.118 -5.489 1.00 88.69 218 ALA A C 1
ATOM 1679 O O . ALA A 1 218 ? 8.942 0.782 -4.647 1.00 88.69 218 ALA A O 1
ATOM 1680 N N . VAL A 1 219 ? 9.402 1.599 -6.683 1.00 83.38 219 VAL A N 1
ATOM 1681 C CA . VAL A 1 219 ? 8.000 1.706 -7.111 1.00 83.38 219 VAL A CA 1
ATOM 1682 C C . VAL A 1 219 ? 7.278 0.352 -7.087 1.00 83.38 219 VAL A C 1
ATOM 1684 O O . VAL A 1 219 ? 6.078 0.303 -6.827 1.00 83.38 219 VAL A O 1
ATOM 1687 N N . LEU A 1 220 ? 8.004 -0.762 -7.255 1.00 87.50 220 LEU A N 1
ATOM 1688 C CA . LEU A 1 220 ? 7.456 -2.123 -7.192 1.00 87.50 220 LEU A CA 1
ATOM 1689 C C . LEU A 1 220 ? 6.924 -2.500 -5.800 1.00 87.50 220 LEU A C 1
ATOM 1691 O O . LEU A 1 220 ? 6.143 -3.438 -5.677 1.00 87.50 220 LEU A O 1
ATOM 1695 N N . THR A 1 221 ? 7.286 -1.757 -4.753 1.00 91.56 221 THR A N 1
ATOM 1696 C CA . THR A 1 221 ? 6.733 -1.957 -3.402 1.00 91.56 221 THR A CA 1
ATOM 1697 C C . THR A 1 221 ? 5.288 -1.463 -3.277 1.00 91.56 221 THR A C 1
ATOM 1699 O O . THR A 1 221 ? 4.551 -1.868 -2.374 1.00 91.56 221 THR A O 1
ATOM 1702 N N . ALA A 1 222 ? 4.848 -0.601 -4.196 1.00 87.25 222 ALA A N 1
ATOM 1703 C CA . ALA A 1 222 ? 3.622 0.161 -4.043 1.00 87.25 222 ALA A CA 1
ATOM 1704 C C . ALA A 1 222 ? 2.320 -0.655 -4.002 1.00 87.25 222 ALA A C 1
ATOM 1706 O O . ALA A 1 222 ? 1.465 -0.311 -3.180 1.00 87.25 222 ALA A O 1
ATOM 1707 N N . PRO A 1 223 ? 2.120 -1.723 -4.806 1.00 88.31 223 PRO A N 1
ATOM 1708 C CA . PRO A 1 223 ? 0.895 -2.521 -4.723 1.00 88.31 223 PRO A CA 1
ATOM 1709 C C . PRO A 1 223 ? 0.698 -3.121 -3.328 1.00 88.31 223 PRO A C 1
ATOM 1711 O O . PRO A 1 223 ? -0.390 -3.038 -2.755 1.00 88.31 223 PRO A O 1
ATOM 1714 N N . GLY A 1 224 ? 1.778 -3.646 -2.744 1.00 92.00 224 GLY A N 1
ATOM 1715 C CA . GLY A 1 224 ? 1.780 -4.150 -1.377 1.00 92.00 224 GLY A CA 1
ATOM 1716 C C . GLY A 1 224 ? 1.533 -3.046 -0.350 1.00 92.00 224 GLY A C 1
ATOM 1717 O O . GLY A 1 224 ? 0.748 -3.253 0.573 1.00 92.00 224 GLY A O 1
ATOM 1718 N N . ILE A 1 225 ? 2.129 -1.857 -0.526 1.00 90.56 225 ILE A N 1
ATOM 1719 C CA . ILE A 1 225 ? 1.923 -0.720 0.390 1.00 90.56 225 ILE A CA 1
ATOM 1720 C C . ILE A 1 225 ? 0.450 -0.301 0.376 1.00 90.56 225 ILE A C 1
ATOM 1722 O O . ILE A 1 225 ? -0.162 -0.192 1.437 1.00 90.56 225 ILE A O 1
ATOM 1726 N N . LEU A 1 226 ? -0.154 -0.128 -0.803 1.00 86.38 226 LEU A N 1
ATOM 1727 C CA . LEU A 1 226 ? -1.568 0.238 -0.931 1.00 86.38 226 LEU A CA 1
ATOM 1728 C C . LEU A 1 226 ? -2.490 -0.761 -0.228 1.00 86.38 226 LEU A C 1
ATOM 1730 O O . LEU A 1 226 ? -3.381 -0.355 0.528 1.00 86.38 226 LEU A O 1
ATOM 1734 N N . ILE A 1 227 ? -2.285 -2.061 -0.455 1.00 90.44 227 ILE A N 1
ATOM 1735 C CA . ILE A 1 227 ? -3.096 -3.096 0.187 1.00 90.44 227 ILE A CA 1
ATOM 1736 C C . ILE A 1 227 ? -2.842 -3.128 1.688 1.00 90.44 227 ILE A C 1
ATOM 1738 O O . ILE A 1 227 ? -3.789 -2.959 2.451 1.00 90.44 227 ILE A O 1
ATOM 1742 N N . GLY A 1 228 ? -1.590 -3.253 2.124 1.00 90.00 228 GLY A N 1
ATOM 1743 C CA . GLY A 1 228 ? -1.251 -3.346 3.541 1.00 90.00 228 GLY A CA 1
ATOM 1744 C C . GLY A 1 228 ? -1.725 -2.135 4.344 1.00 90.00 228 GLY A C 1
ATOM 1745 O O . GLY A 1 228 ? -2.132 -2.263 5.494 1.00 90.00 228 GLY A O 1
ATOM 1746 N N . VAL A 1 229 ? -1.698 -0.935 3.762 1.00 84.44 229 VAL A N 1
ATOM 1747 C CA . VAL A 1 229 ? -2.200 0.267 4.434 1.00 84.44 229 VAL A CA 1
ATOM 1748 C C . VAL A 1 229 ? -3.730 0.294 4.499 1.00 84.44 229 VAL A C 1
ATOM 1750 O O . VAL A 1 229 ? -4.298 0.594 5.556 1.00 84.44 229 VAL A O 1
ATOM 1753 N N . SER A 1 230 ? -4.406 -0.007 3.389 1.00 83.94 230 SER A N 1
ATOM 1754 C CA . SER A 1 230 ? -5.868 0.070 3.304 1.00 83.94 230 SER A CA 1
ATOM 1755 C C . SER A 1 230 ? -6.562 -1.016 4.132 1.00 83.94 230 SER A C 1
ATOM 1757 O O . SER A 1 230 ? -7.503 -0.720 4.877 1.00 83.94 230 SER A O 1
ATOM 1759 N N . THR A 1 231 ? -6.091 -2.265 4.080 1.00 90.12 231 THR A N 1
ATOM 1760 C CA . THR A 1 231 ? -6.678 -3.394 4.824 1.00 90.12 231 THR A CA 1
ATOM 1761 C C . THR A 1 231 ? -6.460 -3.277 6.325 1.00 90.12 231 THR A C 1
ATOM 1763 O O . THR A 1 231 ? -7.246 -3.811 7.109 1.00 90.12 231 THR A O 1
ATOM 1766 N N . ALA A 1 232 ? -5.471 -2.506 6.768 1.00 85.50 232 ALA A N 1
ATOM 1767 C CA . ALA A 1 232 ? -5.196 -2.313 8.182 1.00 85.50 232 ALA A CA 1
ATOM 1768 C C . ALA A 1 232 ? -6.253 -1.459 8.921 1.00 85.50 232 ALA A C 1
ATOM 1770 O O . ALA A 1 232 ? -6.264 -1.422 10.159 1.00 85.50 232 ALA A O 1
ATOM 1771 N N . ALA A 1 233 ? -7.181 -0.820 8.196 1.00 84.06 233 ALA A N 1
ATOM 1772 C CA . ALA A 1 233 ? -8.429 -0.301 8.762 1.00 84.06 233 ALA A CA 1
ATOM 1773 C C . ALA A 1 233 ? -9.384 -1.429 9.211 1.00 84.06 233 ALA A C 1
ATOM 1775 O O . ALA A 1 233 ? -10.162 -1.249 10.138 1.00 84.06 233 ALA A O 1
ATOM 1776 N N . LEU A 1 234 ? -9.300 -2.616 8.603 1.00 89.62 234 LEU A N 1
ATOM 1777 C CA . LEU A 1 234 ? -10.084 -3.798 8.974 1.00 89.62 234 LEU A CA 1
ATOM 1778 C C . LEU A 1 234 ? -9.318 -4.711 9.939 1.00 89.62 234 LEU A C 1
ATOM 1780 O O . LEU A 1 234 ? -9.885 -5.190 10.914 1.00 89.62 234 LEU A O 1
ATOM 1784 N N . ILE A 1 235 ? -8.023 -4.939 9.710 1.00 89.94 235 ILE A N 1
ATOM 1785 C CA . ILE A 1 235 ? -7.226 -5.919 10.472 1.00 89.94 235 ILE A CA 1
ATOM 1786 C C . ILE A 1 235 ? -7.100 -5.535 11.947 1.00 89.94 235 ILE A C 1
ATOM 1788 O O . ILE A 1 235 ? -7.251 -6.393 12.817 1.00 89.94 235 ILE A O 1
ATOM 1792 N N . ALA A 1 236 ? -6.865 -4.256 12.243 1.00 84.94 236 ALA A N 1
ATOM 1793 C CA . ALA A 1 236 ? -6.776 -3.767 13.614 1.00 84.94 236 ALA A CA 1
ATOM 1794 C C . ALA A 1 236 ? -8.018 -4.127 14.459 1.00 84.94 236 ALA A C 1
ATOM 1796 O O . ALA A 1 236 ? -7.859 -4.882 15.419 1.00 84.94 236 ALA A O 1
ATOM 1797 N N . PRO A 1 237 ? -9.242 -3.676 14.114 1.00 84.06 237 PRO A N 1
ATOM 1798 C CA . PRO A 1 237 ? -10.431 -3.973 14.916 1.00 84.06 237 PRO A CA 1
ATOM 1799 C C . PRO A 1 237 ? -10.807 -5.463 14.925 1.00 84.06 237 PRO A C 1
ATOM 1801 O O . PRO A 1 237 ? -11.421 -5.928 15.881 1.00 84.06 237 PRO A O 1
ATOM 1804 N N . LE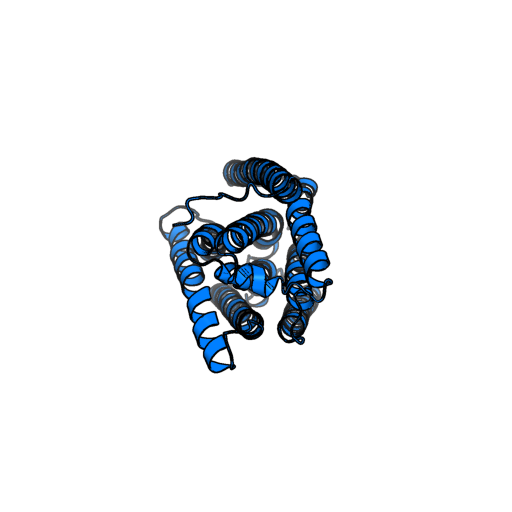U A 1 238 ? -10.417 -6.248 13.911 1.00 87.88 238 LEU A N 1
ATOM 1805 C CA . LEU A 1 238 ? -10.632 -7.702 13.908 1.00 87.88 238 LEU A CA 1
ATOM 1806 C C . LEU A 1 238 ? -9.812 -8.438 14.974 1.00 87.88 238 LEU A C 1
ATOM 1808 O O . LEU A 1 238 ? -10.238 -9.495 15.438 1.00 87.88 238 LEU A O 1
ATOM 1812 N N . ASN A 1 239 ? -8.648 -7.915 15.345 1.00 87.19 239 ASN A N 1
ATOM 1813 C CA . ASN A 1 239 ? -7.731 -8.563 16.284 1.00 87.19 239 ASN A CA 1
ATOM 1814 C C . ASN A 1 239 ? -7.767 -7.939 17.688 1.00 87.19 239 ASN A C 1
ATOM 1816 O O . ASN A 1 239 ? -7.074 -8.405 18.590 1.00 87.19 239 ASN A O 1
ATOM 1820 N N . GLU A 1 240 ? -8.578 -6.900 17.875 1.00 85.56 240 GLU A N 1
ATOM 1821 C CA . GLU A 1 240 ? -8.931 -6.364 19.185 1.00 85.56 240 GLU A CA 1
ATOM 1822 C C . GLU A 1 240 ? -10.109 -7.117 19.811 1.00 85.56 240 GLU A C 1
ATOM 1824 O O . GLU A 1 240 ? -10.999 -7.629 19.119 1.00 85.56 240 GLU A O 1
ATOM 1829 N N . ASP A 1 241 ? -10.168 -7.071 21.141 1.00 80.56 241 ASP A N 1
ATOM 1830 C CA . ASP A 1 241 ? -11.351 -7.464 21.900 1.00 80.56 241 ASP A CA 1
ATOM 1831 C C . ASP A 1 241 ? -12.354 -6.306 21.846 1.00 80.56 241 ASP A C 1
ATOM 1833 O O . ASP A 1 241 ? -12.410 -5.450 22.733 1.00 80.56 241 ASP A O 1
ATOM 1837 N N . ASN A 1 242 ? -13.081 -6.229 20.732 1.00 77.00 242 ASN A N 1
ATOM 1838 C CA . ASN A 1 242 ? -13.909 -5.084 20.388 1.00 77.00 242 ASN A CA 1
ATOM 1839 C C . ASN A 1 242 ? -15.409 -5.422 20.378 1.00 77.00 242 ASN A C 1
ATOM 1841 O O . ASN A 1 242 ? -15.852 -6.167 19.497 1.00 77.00 242 ASN A O 1
ATOM 1845 N N . PRO A 1 243 ? -16.212 -4.841 21.288 1.00 71.75 243 PRO A N 1
ATOM 1846 C CA . PRO A 1 243 ? -17.638 -5.150 21.383 1.00 71.75 243 PRO A CA 1
ATOM 1847 C C . PRO A 1 243 ? -18.462 -4.585 20.216 1.00 71.75 243 PRO A C 1
ATOM 1849 O O . PRO A 1 243 ? -19.556 -5.076 19.949 1.00 71.75 243 PRO A O 1
ATOM 1852 N N . ARG A 1 244 ? -17.957 -3.579 19.482 1.00 78.06 244 ARG A N 1
ATOM 1853 C CA . ARG A 1 244 ? -18.663 -2.987 18.328 1.00 78.06 244 ARG A CA 1
ATOM 1854 C C . ARG A 1 244 ? -18.530 -3.820 17.051 1.00 78.06 244 ARG A C 1
ATOM 1856 O O . ARG A 1 244 ? -19.290 -3.624 16.102 1.00 78.06 244 ARG A O 1
ATOM 1863 N N . VAL A 1 245 ? -17.585 -4.759 17.007 1.00 82.88 245 VAL A N 1
ATOM 1864 C CA . VAL A 1 245 ? -17.351 -5.621 15.843 1.00 82.88 245 VAL A CA 1
ATOM 1865 C C . VAL A 1 245 ? -18.340 -6.786 15.858 1.00 82.88 245 VAL A C 1
ATOM 1867 O O . VAL A 1 245 ? -18.118 -7.810 16.504 1.00 82.88 245 VAL A O 1
ATOM 1870 N N . ARG A 1 246 ? -19.434 -6.641 15.103 1.00 86.88 246 ARG A N 1
ATOM 1871 C CA . ARG A 1 246 ? -20.448 -7.695 14.943 1.00 86.88 246 ARG A CA 1
ATOM 1872 C C . ARG A 1 246 ? -19.860 -8.951 14.268 1.00 86.88 246 ARG A C 1
ATOM 1874 O O . ARG A 1 246 ? -18.985 -8.815 13.407 1.00 86.88 246 ARG A O 1
ATOM 1881 N N . PRO A 1 247 ? -20.366 -10.163 14.574 1.00 87.69 247 PRO A N 1
ATOM 1882 C CA . PRO A 1 247 ? -19.885 -11.409 13.966 1.00 87.69 247 PRO A CA 1
ATOM 1883 C C . PRO A 1 247 ? -19.948 -11.424 12.431 1.00 87.69 247 PRO A C 1
ATOM 1885 O O . PRO A 1 247 ? -19.026 -11.909 11.777 1.00 87.69 247 PRO A O 1
ATOM 1888 N N . GLU A 1 248 ? -21.000 -10.846 11.851 1.00 88.50 248 GLU A N 1
ATOM 1889 C CA . GLU A 1 248 ? -21.177 -10.740 10.397 1.00 88.50 248 GLU A CA 1
ATOM 1890 C C . GLU A 1 248 ? -20.094 -9.865 9.761 1.00 88.50 248 GLU A C 1
ATOM 1892 O O . GLU A 1 248 ? -19.374 -10.325 8.878 1.00 88.50 248 GLU A O 1
ATOM 1897 N N . PHE A 1 249 ? -19.892 -8.653 10.293 1.00 89.50 249 PHE A N 1
ATOM 1898 C CA . PHE A 1 249 ? -18.824 -7.756 9.848 1.00 89.50 249 PHE A CA 1
ATOM 1899 C C . PHE A 1 249 ? -17.450 -8.420 9.979 1.00 89.50 249 PHE A C 1
ATOM 1901 O O . PHE A 1 249 ? -16.619 -8.309 9.082 1.00 89.50 249 PHE A O 1
ATOM 1908 N N . ARG A 1 250 ? -17.213 -9.153 11.076 1.00 89.69 250 ARG A N 1
ATOM 1909 C CA . ARG A 1 250 ? -15.963 -9.887 11.303 1.00 89.69 250 ARG A CA 1
ATOM 1910 C C . ARG A 1 250 ? -15.704 -10.924 10.212 1.00 89.69 250 ARG A C 1
ATOM 1912 O O . ARG A 1 250 ? -14.583 -11.020 9.717 1.00 89.69 250 ARG A O 1
ATOM 1919 N N . ARG A 1 251 ? -16.723 -11.708 9.854 1.00 91.56 251 ARG A N 1
ATOM 1920 C CA . ARG A 1 251 ? -16.640 -12.722 8.795 1.00 91.56 251 ARG A CA 1
ATOM 1921 C C . ARG A 1 251 ? -16.385 -12.077 7.436 1.00 91.56 251 ARG A C 1
ATOM 1923 O O . ARG A 1 251 ? -15.486 -12.518 6.723 1.00 91.56 251 ARG A O 1
ATOM 1930 N N . ASP A 1 252 ? -17.130 -11.029 7.109 1.00 92.00 252 ASP A N 1
ATOM 1931 C CA . ASP A 1 252 ? -17.028 -10.359 5.815 1.00 92.00 252 ASP A CA 1
ATOM 1932 C C . ASP A 1 252 ? -15.677 -9.659 5.664 1.00 92.00 252 ASP A C 1
ATOM 1934 O O . ASP A 1 252 ? -15.016 -9.814 4.645 1.00 92.00 252 ASP A O 1
ATOM 1938 N N . ALA A 1 253 ? -15.205 -8.960 6.698 1.00 92.06 253 ALA A N 1
ATOM 1939 C CA . ALA A 1 253 ? -13.915 -8.278 6.665 1.00 92.06 253 ALA A CA 1
ATOM 1940 C C . ALA A 1 253 ? -12.747 -9.266 6.527 1.00 92.06 253 ALA A C 1
ATOM 1942 O O . ALA A 1 253 ? -11.839 -9.016 5.738 1.00 92.06 253 ALA A O 1
ATOM 1943 N N . LYS A 1 254 ? -12.787 -10.418 7.216 1.00 93.88 254 LYS A N 1
ATOM 1944 C CA . LYS A 1 254 ? -11.786 -11.485 7.033 1.00 93.88 254 LYS A CA 1
ATOM 1945 C C . LYS A 1 254 ? -11.774 -12.022 5.602 1.00 93.88 254 LYS A C 1
ATOM 1947 O O . LYS A 1 254 ? -10.702 -12.161 5.024 1.00 93.88 254 LYS A O 1
ATOM 1952 N N . ARG A 1 255 ? -12.953 -12.301 5.031 1.00 94.25 255 ARG A N 1
ATOM 1953 C CA . ARG A 1 255 ? -13.084 -12.769 3.641 1.00 94.25 255 ARG A CA 1
ATOM 1954 C C . ARG A 1 255 ? -12.555 -11.738 2.652 1.00 94.25 255 ARG A C 1
ATOM 1956 O O . ARG A 1 255 ? -11.825 -12.112 1.746 1.00 94.25 255 ARG A O 1
ATOM 1963 N N . THR A 1 256 ? -12.880 -10.462 2.851 1.00 93.69 256 THR A N 1
ATOM 1964 C CA . THR A 1 256 ? -12.404 -9.372 1.996 1.00 93.69 256 THR A CA 1
ATOM 1965 C C . THR A 1 256 ? -10.886 -9.246 2.043 1.00 93.69 256 THR A C 1
ATOM 1967 O O . THR A 1 256 ? -10.269 -9.229 0.987 1.00 93.69 256 THR A O 1
ATOM 1970 N N . VAL A 1 257 ? -10.271 -9.196 3.233 1.00 95.00 257 VAL A N 1
ATOM 1971 C CA . VAL A 1 257 ? -8.803 -9.102 3.355 1.00 95.00 257 VAL A CA 1
ATOM 1972 C C . VAL A 1 257 ? -8.134 -10.306 2.693 1.00 95.00 257 VAL A C 1
ATOM 1974 O O . VAL A 1 257 ? -7.273 -10.126 1.842 1.00 95.00 257 VAL A O 1
ATOM 1977 N N . PHE A 1 258 ? -8.602 -11.520 2.994 1.00 95.38 258 PHE A N 1
ATOM 1978 C CA . PHE A 1 258 ? -8.054 -12.739 2.401 1.00 95.38 258 PHE A CA 1
ATOM 1979 C C . PHE A 1 258 ? -8.190 -12.768 0.871 1.00 95.38 258 PHE A C 1
ATOM 1981 O O . PHE A 1 258 ? -7.234 -13.089 0.174 1.00 95.38 258 PHE A O 1
ATOM 1988 N N . ALA A 1 259 ? -9.356 -12.403 0.333 1.00 95.31 259 ALA A N 1
ATOM 1989 C CA . ALA A 1 259 ? -9.572 -12.353 -1.110 1.00 95.31 259 ALA A CA 1
ATOM 1990 C C . ALA A 1 259 ? -8.674 -11.307 -1.785 1.00 95.31 259 ALA A C 1
ATOM 1992 O O . ALA A 1 259 ? -8.121 -11.584 -2.845 1.00 95.31 259 ALA A O 1
ATOM 1993 N N . ILE A 1 260 ? -8.502 -10.132 -1.167 1.00 94.38 260 ILE A N 1
ATOM 1994 C CA . ILE A 1 260 ? -7.602 -9.092 -1.676 1.00 94.38 260 ILE A CA 1
ATOM 1995 C C . ILE A 1 260 ? -6.163 -9.609 -1.732 1.00 94.38 260 ILE A C 1
ATOM 1997 O O . ILE A 1 260 ? -5.522 -9.487 -2.774 1.00 94.38 260 ILE A O 1
ATOM 2001 N N . ASP A 1 261 ? -5.679 -10.213 -0.646 1.00 95.19 261 ASP A N 1
ATOM 2002 C CA . ASP A 1 261 ? -4.307 -10.716 -0.561 1.00 95.19 261 ASP A CA 1
ATOM 2003 C C . ASP A 1 261 ? -4.053 -11.823 -1.592 1.00 95.19 261 ASP A C 1
ATOM 2005 O O . ASP A 1 261 ? -3.063 -11.775 -2.318 1.00 95.19 261 ASP A O 1
ATOM 2009 N N . ILE A 1 262 ? -4.966 -12.794 -1.713 1.00 95.00 262 ILE A N 1
ATOM 2010 C CA . ILE A 1 262 ? -4.832 -13.900 -2.671 1.00 95.00 262 ILE A CA 1
ATOM 2011 C C . ILE A 1 262 ? -4.858 -13.396 -4.112 1.00 95.00 262 ILE A C 1
ATOM 2013 O O . ILE A 1 262 ? -4.014 -13.802 -4.906 1.00 95.00 262 ILE A O 1
ATOM 2017 N N . VAL A 1 263 ? -5.791 -12.508 -4.466 1.00 93.38 263 VAL A N 1
ATOM 2018 C CA . VAL A 1 263 ? -5.857 -11.970 -5.832 1.00 93.38 263 VAL A CA 1
ATOM 2019 C C . VAL A 1 263 ? -4.600 -11.165 -6.149 1.00 93.38 263 VAL A C 1
ATOM 2021 O O . VAL A 1 263 ? -4.023 -11.366 -7.214 1.00 93.38 263 VAL A O 1
ATOM 2024 N N . LEU A 1 264 ? -4.120 -10.324 -5.225 1.00 92.56 264 LEU A N 1
ATOM 2025 C CA . LEU A 1 264 ? -2.864 -9.602 -5.425 1.00 92.56 264 LEU A CA 1
ATOM 2026 C C . LEU A 1 264 ? -1.695 -10.571 -5.634 1.00 92.56 264 LEU A C 1
ATOM 2028 O O . LEU A 1 264 ? -0.927 -10.388 -6.574 1.00 92.56 264 LEU A O 1
ATOM 2032 N N . LEU A 1 265 ? -1.582 -11.611 -4.801 1.00 91.81 265 LEU A N 1
ATOM 2033 C CA . LEU A 1 265 ? -0.532 -12.623 -4.922 1.00 91.81 265 LEU A CA 1
ATOM 2034 C C . LEU A 1 265 ? -0.582 -13.344 -6.272 1.00 91.81 265 LEU A C 1
ATOM 2036 O O . LEU A 1 265 ? 0.447 -13.483 -6.924 1.00 91.81 265 LEU A O 1
ATOM 2040 N N . LEU A 1 266 ? -1.766 -13.749 -6.731 1.00 90.31 266 LEU A N 1
ATOM 2041 C CA . LEU A 1 266 ? -1.925 -14.379 -8.043 1.00 90.31 266 LEU A CA 1
ATOM 2042 C C . LEU A 1 266 ? -1.498 -13.443 -9.180 1.00 90.31 266 LEU A C 1
ATOM 2044 O O . LEU A 1 266 ? -0.823 -13.885 -10.107 1.00 90.31 266 LEU A O 1
ATOM 2048 N N . LEU A 1 267 ? -1.830 -12.151 -9.090 1.00 88.38 267 LEU A N 1
ATOM 2049 C CA . LEU A 1 267 ? -1.442 -11.155 -10.093 1.00 88.38 267 LEU A CA 1
ATOM 2050 C C . LEU A 1 267 ? 0.074 -10.932 -10.149 1.00 88.38 267 LEU A C 1
ATOM 2052 O O . LEU A 1 267 ? 0.617 -10.793 -11.241 1.00 88.38 267 LEU A O 1
ATOM 2056 N N . VAL A 1 268 ? 0.764 -10.940 -9.003 1.00 87.06 268 VAL A N 1
ATOM 2057 C CA . VAL A 1 268 ? 2.229 -10.769 -8.961 1.00 87.06 268 VAL A CA 1
ATOM 2058 C C . VAL A 1 268 ? 3.009 -12.063 -9.235 1.00 87.06 268 VAL A C 1
ATOM 2060 O O . VAL A 1 268 ? 4.200 -11.992 -9.519 1.00 87.06 268 VAL A O 1
ATOM 2063 N N . ILE A 1 269 ? 2.374 -13.240 -9.156 1.00 86.62 269 ILE A N 1
ATOM 2064 C CA . ILE A 1 269 ? 2.992 -14.549 -9.459 1.00 86.62 269 ILE A CA 1
ATOM 2065 C C . ILE A 1 269 ? 2.833 -14.942 -10.942 1.00 86.62 269 ILE A C 1
ATOM 2067 O O . ILE A 1 269 ? 3.640 -15.719 -11.454 1.00 86.62 269 ILE A O 1
ATOM 2071 N N . SER A 1 270 ? 1.805 -14.428 -11.624 1.00 73.62 270 SER A N 1
ATOM 2072 C CA . SER A 1 270 ? 1.501 -14.693 -13.043 1.00 73.62 270 SER A CA 1
ATOM 2073 C C . SER A 1 270 ? 2.705 -14.406 -13.983 1.00 73.62 270 SER A C 1
ATOM 2075 O O . SER A 1 270 ? 3.506 -13.529 -13.653 1.00 73.62 270 SER A O 1
ATOM 2077 N N . PRO A 1 271 ? 2.882 -15.123 -15.124 1.00 58.75 271 PRO A N 1
ATOM 2078 C CA . PRO A 1 271 ? 4.117 -15.097 -15.932 1.00 58.75 271 PRO A CA 1
ATOM 2079 C C . PRO A 1 271 ? 4.389 -13.732 -16.611 1.00 58.75 271 PRO A C 1
ATOM 2081 O O . PRO A 1 271 ? 3.508 -12.869 -16.621 1.00 58.75 271 PRO A O 1
ATOM 2084 N N . PRO A 1 272 ? 5.614 -13.501 -17.140 1.00 59.09 272 PRO A N 1
ATOM 2085 C CA . PRO A 1 272 ? 6.187 -12.170 -17.281 1.00 59.09 272 PRO A CA 1
ATOM 2086 C C . PRO A 1 272 ? 5.504 -11.416 -18.413 1.00 59.09 272 PRO A C 1
ATOM 2088 O O . PRO A 1 272 ? 5.685 -11.702 -19.593 1.00 59.09 272 PRO A O 1
ATOM 2091 N N . ALA A 1 273 ? 4.716 -10.427 -18.034 1.00 62.59 273 ALA A N 1
ATOM 2092 C CA . ALA A 1 273 ? 4.317 -9.358 -18.918 1.00 62.59 273 ALA A CA 1
ATOM 2093 C C . ALA A 1 273 ? 4.107 -8.114 -18.065 1.00 62.59 273 ALA A C 1
ATOM 2095 O O . ALA A 1 273 ? 3.616 -8.187 -16.936 1.00 62.59 273 ALA A O 1
ATOM 2096 N N . THR A 1 274 ? 4.349 -6.953 -18.660 1.00 63.44 274 THR A N 1
ATOM 2097 C CA . THR A 1 274 ? 3.841 -5.661 -18.183 1.00 63.44 274 THR A CA 1
ATOM 2098 C C . THR A 1 274 ? 2.365 -5.730 -17.793 1.00 63.44 274 THR A C 1
ATOM 2100 O O . THR A 1 274 ? 1.934 -5.014 -16.899 1.00 63.44 274 THR A O 1
ATOM 2103 N N . ILE A 1 275 ? 1.598 -6.640 -18.399 1.00 68.69 275 ILE A N 1
ATOM 2104 C CA . ILE A 1 275 ? 0.203 -6.924 -18.061 1.00 68.69 275 ILE A CA 1
ATOM 2105 C C . ILE A 1 275 ? 0.047 -7.328 -16.587 1.00 68.69 275 ILE A C 1
ATOM 2107 O O . ILE A 1 275 ? -0.801 -6.760 -15.908 1.00 68.69 275 ILE A O 1
ATOM 2111 N N . GLY A 1 276 ? 0.858 -8.252 -16.058 1.00 70.44 276 GLY A N 1
ATOM 2112 C CA . GLY A 1 276 ? 0.773 -8.676 -14.653 1.00 70.44 276 GLY A CA 1
ATOM 2113 C C . GLY A 1 276 ? 1.050 -7.522 -13.687 1.00 70.44 276 GLY A C 1
ATOM 2114 O O . GLY A 1 276 ? 0.307 -7.312 -12.728 1.00 70.44 276 GLY A O 1
ATOM 2115 N N . LEU A 1 277 ? 2.052 -6.700 -14.012 1.00 74.00 277 LEU A N 1
ATOM 2116 C CA . LEU A 1 277 ? 2.376 -5.474 -13.284 1.00 74.00 277 LEU A CA 1
ATOM 2117 C C . LEU A 1 277 ? 1.209 -4.473 -13.324 1.00 74.00 277 LEU A C 1
ATOM 2119 O O . LEU A 1 277 ? 0.718 -4.047 -12.282 1.00 74.00 277 LEU A O 1
ATOM 2123 N N . VAL A 1 278 ? 0.717 -4.131 -14.517 1.00 74.12 278 VAL A N 1
ATOM 2124 C CA . VAL A 1 278 ? -0.395 -3.188 -14.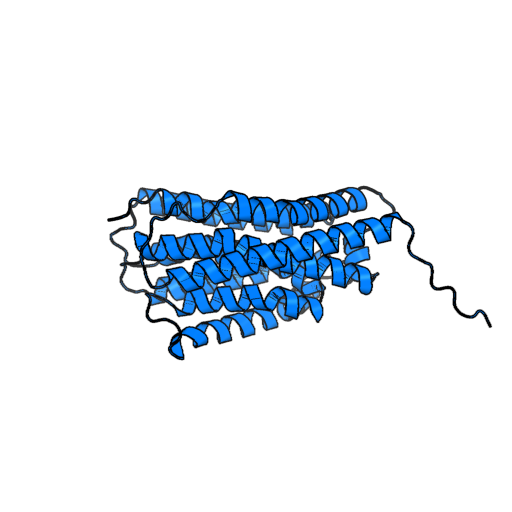710 1.00 74.12 278 VAL A CA 1
ATOM 2125 C C . VAL A 1 278 ? -1.645 -3.668 -13.977 1.00 74.12 278 VAL A C 1
ATOM 2127 O O . VAL A 1 278 ? -2.295 -2.877 -13.289 1.00 74.12 278 VAL A O 1
ATOM 2130 N N . LEU A 1 279 ? -1.962 -4.961 -14.060 1.00 78.44 279 LEU A N 1
ATOM 2131 C CA . LEU A 1 279 ? -3.085 -5.556 -13.344 1.00 78.44 279 LEU A CA 1
ATOM 2132 C C . LEU A 1 279 ? -2.881 -5.503 -11.830 1.00 78.44 279 LEU A C 1
ATOM 2134 O O . LEU A 1 279 ? -3.825 -5.155 -11.130 1.00 78.44 279 LEU A O 1
ATOM 2138 N N . ALA A 1 280 ? -1.680 -5.776 -11.311 1.00 83.00 280 ALA A N 1
ATOM 2139 C CA . ALA A 1 280 ? -1.394 -5.690 -9.879 1.00 83.00 280 ALA A CA 1
ATOM 2140 C C . ALA A 1 280 ? -1.562 -4.259 -9.343 1.00 83.00 280 ALA A C 1
ATOM 2142 O O . ALA A 1 280 ? -2.210 -4.062 -8.314 1.00 83.00 280 ALA A O 1
ATOM 2143 N N . PHE A 1 281 ? -1.047 -3.250 -10.055 1.00 79.75 281 PHE A N 1
ATOM 2144 C CA . PHE A 1 281 ? -1.219 -1.839 -9.687 1.00 79.75 281 PHE A CA 1
ATOM 2145 C C . PHE A 1 281 ? -2.685 -1.402 -9.768 1.00 79.75 281 PHE A C 1
ATOM 2147 O O . PHE A 1 281 ? -3.203 -0.790 -8.832 1.00 79.75 281 PHE A O 1
ATOM 2154 N N . THR A 1 282 ? -3.375 -1.756 -10.854 1.00 79.69 282 THR A N 1
ATOM 2155 C CA . THR A 1 282 ? -4.797 -1.433 -11.053 1.00 79.69 282 THR A CA 1
ATOM 2156 C C . THR A 1 282 ? -5.663 -2.095 -9.986 1.00 79.69 282 THR A C 1
ATOM 2158 O O . THR A 1 282 ? -6.517 -1.453 -9.372 1.00 79.69 282 THR A O 1
ATOM 2161 N N . PHE A 1 283 ? -5.418 -3.377 -9.717 1.00 86.62 283 PHE A N 1
ATOM 2162 C CA . PHE A 1 283 ? -6.113 -4.125 -8.686 1.00 86.62 283 PHE A CA 1
ATOM 2163 C C . PHE A 1 283 ? -5.872 -3.517 -7.309 1.00 86.62 283 PHE A C 1
ATOM 2165 O O . PHE A 1 283 ? -6.841 -3.237 -6.610 1.00 86.62 283 PHE A O 1
ATOM 2172 N N . ALA A 1 284 ? -4.615 -3.255 -6.934 1.00 84.69 284 ALA A N 1
ATOM 2173 C CA . ALA A 1 284 ? -4.289 -2.638 -5.652 1.00 84.69 284 ALA A CA 1
ATOM 2174 C C . ALA A 1 284 ? -4.993 -1.284 -5.491 1.00 84.69 284 ALA A C 1
ATOM 2176 O O . ALA A 1 284 ? -5.560 -1.000 -4.432 1.00 84.69 284 ALA A O 1
ATOM 2177 N N . ALA A 1 285 ? -5.042 -0.487 -6.561 1.00 79.50 285 ALA A N 1
ATOM 2178 C CA . ALA A 1 285 ? -5.735 0.788 -6.558 1.00 79.50 285 ALA A CA 1
ATOM 2179 C C . ALA A 1 285 ? -7.242 0.634 -6.285 1.00 79.50 285 ALA A C 1
ATOM 2181 O O . ALA A 1 285 ? -7.780 1.283 -5.387 1.00 79.50 285 ALA A O 1
ATOM 2182 N N . ILE A 1 286 ? -7.919 -0.275 -6.991 1.00 81.69 286 ILE A N 1
ATOM 2183 C CA . ILE A 1 286 ? -9.359 -0.526 -6.824 1.00 81.69 286 ILE A CA 1
ATOM 2184 C C . ILE A 1 286 ? -9.654 -1.154 -5.456 1.00 81.69 286 ILE A C 1
ATOM 2186 O O . ILE A 1 286 ? -10.542 -0.696 -4.727 1.00 81.69 286 ILE A O 1
ATOM 2190 N N . ALA A 1 287 ? -8.909 -2.195 -5.090 1.00 86.31 287 ALA A N 1
ATOM 2191 C CA . ALA A 1 287 ? -9.102 -2.963 -3.868 1.00 86.31 287 ALA A CA 1
ATOM 2192 C C . ALA A 1 287 ? -8.852 -2.119 -2.609 1.00 86.31 287 ALA A C 1
ATOM 2194 O O . ALA A 1 287 ? -9.556 -2.306 -1.614 1.00 86.31 287 ALA A O 1
ATOM 2195 N N . SER A 1 288 ? -7.962 -1.119 -2.672 1.00 82.12 288 SER A N 1
ATOM 2196 C CA . SER A 1 288 ? -7.726 -0.177 -1.566 1.00 82.12 288 SER A CA 1
ATOM 2197 C C . SER A 1 288 ? -8.977 0.609 -1.137 1.00 82.12 288 SER A C 1
ATOM 2199 O O . SER A 1 288 ? -9.078 1.074 0.001 1.00 82.12 288 SER A O 1
ATOM 2201 N N . THR A 1 289 ? -9.989 0.704 -2.008 1.00 82.06 289 THR A N 1
ATOM 2202 C CA . THR A 1 289 ? -11.268 1.364 -1.706 1.00 82.06 289 THR A CA 1
ATOM 2203 C C . THR A 1 289 ? -12.243 0.485 -0.914 1.00 82.06 289 THR A C 1
ATOM 2205 O O . THR A 1 289 ? -13.180 1.002 -0.295 1.00 82.06 289 THR A 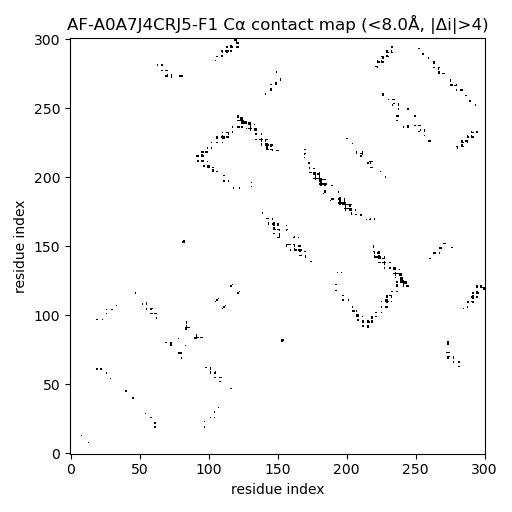O 1
ATOM 2208 N N . LEU A 1 290 ? -12.062 -0.841 -0.918 1.00 86.00 290 LEU A N 1
ATOM 2209 C CA . LEU A 1 290 ? -12.996 -1.785 -0.294 1.00 86.00 290 LEU A CA 1
ATOM 2210 C C . LEU A 1 290 ? -13.066 -1.621 1.234 1.00 86.00 290 LEU A C 1
ATOM 2212 O O . LEU A 1 290 ? -14.185 -1.509 1.748 1.00 86.00 290 LEU A O 1
ATOM 2216 N N . PRO A 1 291 ? -11.940 -1.501 1.970 1.00 86.75 291 PRO A N 1
ATOM 2217 C CA . PRO A 1 291 ? -11.959 -1.212 3.403 1.00 86.75 291 PRO A CA 1
ATOM 2218 C C . PRO A 1 291 ? -12.774 0.033 3.758 1.00 86.75 291 PRO A C 1
ATOM 2220 O O . PRO A 1 291 ? -13.611 -0.014 4.660 1.00 86.75 291 PRO A O 1
ATOM 2223 N N . LEU 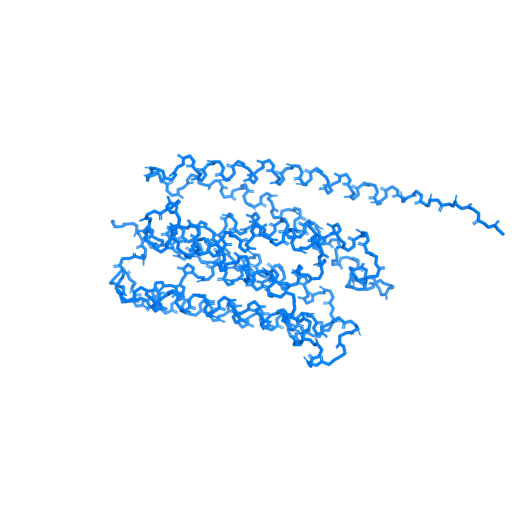A 1 292 ? -12.612 1.123 2.999 1.00 82.69 292 LEU A N 1
ATOM 2224 C CA . LEU A 1 292 ? -13.369 2.359 3.205 1.00 82.69 292 LEU A CA 1
ATOM 2225 C C . LEU A 1 292 ? -14.881 2.122 3.084 1.00 82.69 292 LEU A C 1
ATOM 2227 O O . LEU A 1 292 ? -15.650 2.564 3.939 1.00 82.69 292 LEU A O 1
ATOM 2231 N N . LYS A 1 293 ? -15.315 1.406 2.038 1.00 84.00 293 LYS A N 1
ATOM 2232 C CA . LYS A 1 293 ? -16.734 1.077 1.820 1.00 84.00 293 LYS A CA 1
ATOM 2233 C C . LYS A 1 293 ? -17.301 0.232 2.960 1.00 84.00 293 LYS A C 1
ATOM 2235 O O . LYS A 1 293 ? -18.435 0.461 3.370 1.00 84.00 293 LYS A O 1
ATOM 2240 N N . MET A 1 294 ? -16.529 -0.722 3.479 1.00 86.31 294 MET A N 1
ATOM 2241 C CA . MET A 1 294 ? -16.968 -1.591 4.573 1.00 86.31 294 MET A CA 1
ATOM 2242 C C . MET A 1 294 ? -17.109 -0.829 5.888 1.00 86.31 294 MET A C 1
ATOM 2244 O O . MET A 1 294 ? -18.148 -0.910 6.538 1.00 86.31 294 MET A O 1
ATOM 2248 N N . VAL A 1 295 ? -16.095 -0.049 6.263 1.00 83.56 295 VAL A N 1
ATOM 2249 C CA . VAL A 1 295 ? -16.100 0.704 7.522 1.00 83.56 295 VAL A CA 1
ATOM 2250 C C . VAL A 1 295 ? -17.204 1.772 7.527 1.00 83.56 295 VAL A C 1
ATOM 2252 O O . VAL A 1 295 ? -17.860 1.974 8.548 1.00 83.56 295 VAL A O 1
ATOM 2255 N N . LYS A 1 296 ? -17.502 2.393 6.377 1.00 81.94 296 LYS A N 1
ATOM 2256 C CA . LYS A 1 296 ? -18.616 3.349 6.238 1.00 81.94 296 LYS A CA 1
ATOM 2257 C C . LYS A 1 296 ? -20.007 2.751 6.488 1.00 81.94 296 LYS A C 1
ATOM 2259 O O . LYS A 1 296 ? -20.916 3.501 6.834 1.00 81.94 296 LYS A O 1
ATOM 2264 N N . ARG A 1 297 ? -20.193 1.435 6.328 1.00 81.69 297 ARG A N 1
ATOM 2265 C CA . ARG A 1 297 ? -21.480 0.759 6.601 1.00 81.69 297 ARG A CA 1
ATOM 2266 C C . ARG A 1 297 ? -21.751 0.575 8.092 1.00 81.69 297 ARG A C 1
ATOM 2268 O O . ARG A 1 297 ? -22.891 0.341 8.483 1.00 81.69 297 ARG A O 1
ATOM 2275 N N . VAL A 1 298 ? -20.720 0.673 8.925 1.00 78.75 298 VAL A N 1
ATOM 2276 C CA . VAL A 1 298 ? -20.866 0.610 10.379 1.00 78.75 298 VAL A CA 1
ATOM 2277 C C . VAL A 1 298 ? -21.468 1.931 10.841 1.00 78.75 298 VAL A C 1
ATOM 2279 O O . VAL A 1 298 ? -20.922 2.984 10.524 1.00 78.75 298 VAL A O 1
ATOM 2282 N N . ARG A 1 299 ? -22.605 1.904 11.543 1.00 68.69 299 ARG A N 1
ATOM 2283 C CA . ARG A 1 299 ? -23.241 3.136 12.036 1.00 68.69 299 ARG A CA 1
ATOM 2284 C C . ARG A 1 299 ? -22.362 3.797 13.111 1.00 68.69 299 ARG A C 1
ATOM 2286 O O . ARG A 1 299 ? -21.804 3.064 13.930 1.00 68.69 299 ARG A O 1
ATOM 2293 N N . PRO A 1 300 ? -22.225 5.137 13.117 1.00 62.28 300 PRO A N 1
ATOM 2294 C CA . PRO A 1 300 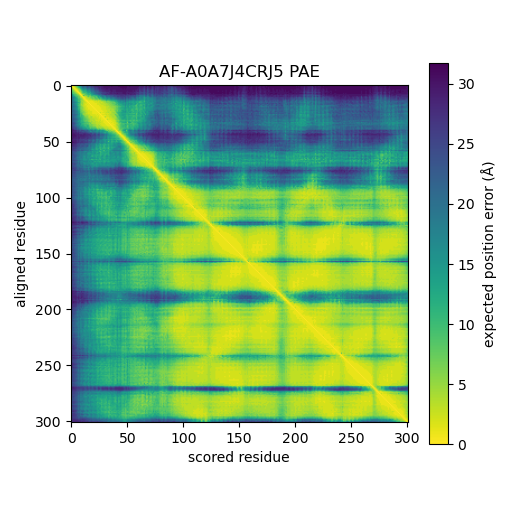? -21.695 5.836 14.282 1.00 62.28 300 PRO A CA 1
ATOM 2295 C C . PRO A 1 300 ? -22.633 5.586 15.473 1.00 62.28 300 PRO A C 1
ATOM 2297 O O . PRO A 1 300 ? -23.852 5.538 15.297 1.00 62.28 300 PRO A O 1
ATOM 2300 N N . THR A 1 301 ? -22.051 5.336 16.643 1.00 57.97 301 THR A N 1
ATOM 2301 C CA . THR A 1 301 ? -22.762 5.200 17.925 1.00 57.97 301 THR A CA 1
ATOM 2302 C C . THR A 1 301 ? -22.549 6.447 18.744 1.00 57.97 301 THR A C 1
ATOM 2304 O O . THR A 1 301 ? -21.352 6.807 18.853 1.00 57.97 301 THR A O 1
#